Protein AF-A0A1L7UIW0-F1 (afdb_monomer_lite)

Foldseek 3Di:
DDDPPDCPPPLLLLCVLCLVLQADPNLQDQDLVVLLVSLVVQCDPPRSSVVSCVVPNSVVSSVSSNVCSVQSCSVDVVSVCVVCVVVVPPVPPPPPDDDDDDPDPDDDDDDDDDDDDDDDDDDDDDDDDDDDDDDDDDDDDPDPDPPPPDDPPVDPPDDPPVVVVVVVVVVQVVQLVVVVVCCVPPVVVVCVVVVVPGSHDDDDDD

Radius of gyration: 31.92 Å; chains: 1; bounding box: 90×74×75 Å

Secondary structure (DSSP, 8-state):
----------HHHHHHHHTTTS-TTGGG---HHHHHHHHHHT--TT-HHHHHHHHH-HHHHHHHHHHHHHTTTTT-HHHHHHH-GGGS---TTSSSSSSS-SS---------------------------------------------TT----S--PPPHHHHHHHHHHHHHHHHHHHHHHHHHH-HHHHHHTT---SPPPP---

Sequence (206 aa):
MGSVIGTQLDERLIYQATKHVFVGKYAKIRKRGVVETSINNNLLAGNPVQQIVTDHGYNAVAEIVLKLLSDKVYESAAIASQRFPDLSQPSFVQTAVNTHVEAEATRTEQVALEGDELSNSDNSRQTGHTEEDMKPLQDVSDGTACDIAGIPLSFPVYLPFPTEHLLMEKLQKVLEAACYEYGLRELSSIMQDRHWDCPKAVELSQ

pLDDT: mean 70.29, std 23.79, range [26.0, 97.31]

Organism: Fusarium mangiferae (NCBI:txid192010)

Structure (mmCIF, N/CA/C/O backbone):
data_AF-A0A1L7UIW0-F1
#
_entry.id   AF-A0A1L7UIW0-F1
#
loop_
_atom_site.group_PDB
_atom_site.id
_atom_site.type_symbol
_atom_site.label_atom_id
_atom_site.label_alt_id
_atom_site.label_comp_id
_atom_site.label_asym_id
_atom_site.label_entity_id
_atom_site.label_seq_id
_atom_site.pdbx_PDB_ins_code
_atom_site.Cartn_x
_atom_site.Cartn_y
_atom_site.Cartn_z
_atom_site.occupancy
_atom_site.B_iso_or_equiv
_atom_site.auth_seq_id
_atom_site.auth_comp_id
_atom_site.auth_asym_id
_atom_site.auth_atom_id
_atom_site.pdbx_PDB_model_num
ATOM 1 N N . MET A 1 1 ? 0.923 -27.443 38.266 1.00 38.75 1 MET A N 1
ATOM 2 C CA . MET A 1 1 ? -0.483 -27.667 37.856 1.00 38.75 1 MET A CA 1
ATOM 3 C C . MET A 1 1 ? -1.219 -26.354 38.095 1.00 38.75 1 MET A C 1
ATOM 5 O O . MET A 1 1 ? -1.104 -25.853 39.197 1.00 38.75 1 MET A O 1
ATOM 9 N N . GLY A 1 2 ? -1.887 -25.690 37.160 1.00 33.44 2 GLY A N 1
ATOM 10 C CA . GLY A 1 2 ? -2.158 -25.985 35.761 1.00 33.44 2 GLY A CA 1
ATOM 11 C C . GLY A 1 2 ? -2.073 -24.701 34.928 1.00 33.44 2 GLY A C 1
ATOM 12 O O . GLY A 1 2 ? -2.231 -23.595 35.438 1.00 33.44 2 GLY A O 1
ATOM 13 N N . SER A 1 3 ? -1.760 -24.887 33.651 1.00 37.38 3 SER A N 1
ATOM 14 C CA . SER A 1 3 ? -1.720 -23.842 32.636 1.00 37.38 3 SER A CA 1
ATOM 15 C C . SER A 1 3 ? -3.156 -23.408 32.328 1.00 37.38 3 SER A C 1
ATOM 17 O O . SER A 1 3 ? -3.943 -24.222 31.847 1.00 37.38 3 SER A O 1
ATOM 19 N N . VAL A 1 4 ? -3.520 -22.160 32.634 1.00 39.59 4 VAL A N 1
ATOM 20 C CA . VAL A 1 4 ? -4.807 -21.581 32.219 1.00 39.59 4 VAL A CA 1
ATOM 21 C C . VAL A 1 4 ? -4.624 -21.042 30.804 1.00 39.59 4 VAL A C 1
ATOM 23 O O . VAL A 1 4 ? -4.310 -19.877 30.586 1.00 39.59 4 VAL A O 1
ATOM 26 N N . ILE A 1 5 ? -4.771 -21.940 29.834 1.00 44.38 5 ILE A N 1
ATOM 27 C CA . ILE A 1 5 ? -4.977 -21.596 28.431 1.00 44.38 5 ILE A CA 1
ATOM 28 C C . ILE A 1 5 ? -6.456 -21.234 28.310 1.00 44.38 5 ILE A C 1
ATOM 30 O O . ILE A 1 5 ? -7.322 -22.103 28.359 1.00 44.38 5 ILE A O 1
ATOM 34 N N . GLY A 1 6 ? -6.743 -19.945 28.193 1.00 38.44 6 GLY A N 1
ATOM 35 C CA . GLY A 1 6 ? -8.077 -19.437 27.904 1.00 38.44 6 GLY A CA 1
ATOM 36 C C . GLY A 1 6 ? -7.940 -18.224 27.006 1.00 38.44 6 GLY A C 1
ATOM 37 O O . GLY A 1 6 ? -7.827 -17.120 27.516 1.00 38.44 6 GLY A O 1
ATOM 38 N N . THR A 1 7 ? -7.840 -18.466 25.694 1.00 47.75 7 THR A N 1
ATOM 39 C CA . THR A 1 7 ? -8.092 -17.513 24.596 1.00 47.75 7 THR A CA 1
ATOM 40 C C . THR A 1 7 ? -8.048 -16.037 25.011 1.00 47.75 7 THR A C 1
ATOM 42 O O . THR A 1 7 ? -9.094 -15.401 25.160 1.00 47.75 7 THR A O 1
ATOM 45 N N . GLN A 1 8 ? -6.853 -15.471 25.204 1.00 56.72 8 GLN A N 1
ATOM 46 C CA . GLN A 1 8 ? -6.716 -14.017 25.217 1.00 56.72 8 GLN A CA 1
ATOM 47 C C . GLN A 1 8 ? -6.940 -13.572 23.775 1.00 56.72 8 GLN A C 1
ATOM 49 O O . GLN A 1 8 ? -6.013 -13.515 22.974 1.00 56.72 8 GLN A O 1
ATOM 54 N N . LEU A 1 9 ? -8.210 -13.410 23.414 1.00 66.12 9 LEU A N 1
ATOM 55 C CA . LEU A 1 9 ? -8.602 -12.947 22.103 1.00 66.12 9 LEU A CA 1
ATOM 56 C C . LEU A 1 9 ? -7.959 -11.577 21.907 1.00 66.12 9 LEU A C 1
ATOM 58 O O . LEU A 1 9 ? -8.231 -10.653 22.677 1.00 66.12 9 LEU A O 1
ATOM 62 N N . ASP A 1 10 ? -7.036 -11.489 20.953 1.00 82.88 10 ASP A N 1
ATOM 63 C CA . ASP A 1 10 ? -6.173 -10.326 20.836 1.00 82.88 10 ASP A CA 1
ATOM 64 C C . ASP A 1 10 ? -6.988 -9.136 20.310 1.00 82.88 10 ASP A C 1
ATOM 66 O O . ASP A 1 10 ? -7.231 -8.988 19.107 1.00 82.88 10 ASP A O 1
ATOM 70 N N . GLU A 1 11 ? -7.449 -8.288 21.239 1.00 87.94 11 GLU A N 1
ATOM 71 C CA . GLU A 1 11 ? -8.197 -7.063 20.939 1.00 87.94 11 GLU A CA 1
ATOM 72 C C . GLU A 1 11 ? -7.439 -6.196 19.919 1.00 87.94 11 GLU A C 1
ATOM 74 O O . GLU A 1 11 ? -8.065 -5.533 19.088 1.00 87.94 11 GLU A O 1
ATOM 79 N N . ARG A 1 12 ? -6.098 -6.242 19.936 1.00 87.19 12 ARG A N 1
ATOM 80 C CA . ARG A 1 12 ? -5.230 -5.533 18.993 1.00 87.19 12 ARG A CA 1
ATOM 81 C C . ARG A 1 12 ? -5.372 -6.082 17.579 1.00 87.19 12 ARG A C 1
ATOM 83 O O . ARG A 1 12 ? -5.504 -5.297 16.639 1.00 87.19 12 ARG A O 1
ATOM 90 N N . LEU A 1 13 ? -5.337 -7.405 17.417 1.00 88.12 13 LEU A N 1
ATOM 91 C CA . LEU A 1 13 ? -5.473 -8.056 16.113 1.00 88.12 13 LEU A CA 1
ATOM 92 C C . LEU A 1 13 ? -6.838 -7.730 15.499 1.00 88.12 13 LEU A C 1
ATOM 94 O O . LEU A 1 13 ? -6.925 -7.341 14.334 1.00 88.12 13 LEU A O 1
ATOM 98 N N . ILE A 1 14 ? -7.890 -7.794 16.318 1.00 90.38 14 ILE A N 1
ATOM 99 C CA . ILE A 1 14 ? -9.254 -7.450 15.908 1.00 90.38 14 ILE A CA 1
ATOM 100 C C . ILE A 1 14 ? -9.348 -5.980 15.506 1.00 90.38 14 ILE A C 1
ATOM 102 O O . ILE A 1 14 ? -9.909 -5.674 14.452 1.00 90.38 14 ILE A O 1
ATOM 106 N N . TYR A 1 15 ? -8.781 -5.068 16.299 1.00 89.81 15 TYR A N 1
ATOM 107 C CA . TYR A 1 15 ? -8.740 -3.651 15.954 1.00 89.81 15 TYR A CA 1
ATOM 108 C C . TYR A 1 15 ? -8.018 -3.427 14.621 1.00 89.81 15 TYR A C 1
ATOM 110 O O . TYR A 1 15 ? -8.565 -2.788 13.729 1.00 89.81 15 TYR A O 1
ATOM 118 N N . GLN A 1 16 ? -6.826 -3.997 14.432 1.00 89.44 16 GLN A N 1
ATOM 119 C CA . GLN A 1 16 ? -6.048 -3.812 13.206 1.00 89.44 16 GLN A CA 1
ATOM 120 C C . GLN A 1 16 ? -6.781 -4.354 11.970 1.00 89.44 16 GLN A C 1
ATOM 122 O O . GLN A 1 16 ? -6.760 -3.712 10.918 1.00 89.44 16 GLN A O 1
ATOM 127 N N . ALA A 1 17 ? -7.455 -5.497 12.103 1.00 88.69 17 ALA A N 1
ATOM 128 C CA . ALA A 1 17 ? -8.244 -6.101 11.039 1.00 88.69 17 ALA A CA 1
ATOM 129 C C . ALA A 1 17 ? -9.525 -5.314 10.731 1.00 88.69 17 ALA A C 1
ATOM 131 O O . ALA A 1 17 ? -9.904 -5.222 9.573 1.00 88.69 17 ALA A O 1
ATOM 132 N N . THR A 1 18 ? -10.185 -4.712 11.723 1.00 90.25 18 THR A N 1
ATOM 133 C CA . THR A 1 18 ? -11.499 -4.063 11.541 1.00 90.25 18 THR A CA 1
ATOM 134 C C . THR A 1 18 ? -11.443 -2.532 11.485 1.00 90.25 18 THR A C 1
ATOM 136 O O . THR A 1 18 ? -12.442 -1.905 11.135 1.00 90.25 18 THR A O 1
ATOM 139 N N . LYS A 1 19 ? -10.293 -1.890 11.753 1.00 89.19 19 LYS A N 1
ATOM 140 C CA . LYS A 1 19 ? -10.172 -0.416 11.799 1.00 89.19 19 LYS A CA 1
ATOM 141 C C . LYS A 1 19 ? -10.605 0.282 10.513 1.00 89.19 19 LYS A C 1
ATOM 143 O O . LYS A 1 19 ? -11.121 1.389 10.573 1.00 89.19 19 LYS A O 1
ATOM 148 N N . HIS A 1 20 ? -10.420 -0.366 9.364 1.00 87.94 20 HIS A N 1
ATOM 149 C CA . HIS A 1 20 ? -10.818 0.171 8.064 1.00 87.94 20 HIS A CA 1
ATOM 150 C C . HIS A 1 20 ? -12.337 0.084 7.825 1.00 87.94 20 HIS A C 1
ATOM 152 O O . HIS A 1 20 ? -12.881 0.859 7.046 1.00 87.94 20 HIS A O 1
ATOM 158 N N . VAL A 1 21 ? -13.030 -0.822 8.524 1.00 89.00 21 VAL A N 1
ATOM 159 C CA . VAL A 1 21 ? -14.490 -0.990 8.460 1.00 89.00 21 VAL A CA 1
ATOM 160 C C . VAL A 1 21 ? -15.201 0.088 9.281 1.00 89.00 21 VAL A C 1
ATOM 162 O O . VAL A 1 21 ? -16.226 0.630 8.867 1.00 89.00 21 VAL A O 1
ATOM 165 N N . PHE A 1 22 ? -14.651 0.431 10.446 1.00 90.38 22 PHE A N 1
ATOM 166 C CA . PHE A 1 22 ? -15.264 1.364 11.392 1.00 90.38 22 PHE A CA 1
ATOM 167 C C . PHE A 1 22 ? -14.617 2.751 11.329 1.00 90.38 22 PHE A C 1
ATOM 169 O O . PHE A 1 22 ? -14.005 3.203 12.290 1.00 90.38 22 PHE A O 1
ATOM 176 N N . VAL A 1 23 ? -14.792 3.454 10.204 1.00 87.44 23 VAL A N 1
ATOM 177 C CA . VAL A 1 23 ? -14.258 4.814 9.989 1.00 87.44 23 VAL A CA 1
ATOM 178 C C . VAL A 1 23 ? -15.379 5.860 9.949 1.00 87.44 23 VAL A C 1
ATOM 180 O O . VAL A 1 23 ? -16.496 5.609 9.482 1.00 87.44 23 VAL A O 1
ATOM 183 N N . GLY A 1 24 ? -15.099 7.064 10.455 1.00 88.38 24 GLY A N 1
ATOM 184 C CA . GLY A 1 24 ? -16.005 8.212 10.382 1.00 88.38 24 GLY A CA 1
ATOM 185 C C . GLY A 1 24 ? -17.326 7.965 11.114 1.00 88.38 24 GLY A C 1
ATOM 186 O O . GLY A 1 24 ? -17.356 7.785 12.329 1.00 88.38 24 GLY A O 1
ATOM 187 N N . LYS A 1 25 ? -18.447 7.946 10.380 1.00 89.06 25 LYS A N 1
ATOM 188 C CA . LYS A 1 25 ? -19.775 7.681 10.965 1.00 89.06 25 LYS A CA 1
ATOM 189 C C . LYS A 1 25 ? -19.910 6.264 11.534 1.00 89.06 25 LYS A C 1
ATOM 191 O O . LYS A 1 25 ? -20.650 6.074 12.496 1.00 89.06 25 LYS A O 1
ATOM 196 N N . TYR A 1 26 ? -19.181 5.290 10.983 1.00 85.56 26 TYR A N 1
ATOM 197 C CA . TYR A 1 26 ? -19.242 3.900 11.436 1.00 85.56 26 TYR A CA 1
ATOM 198 C C . TYR A 1 26 ? -18.518 3.691 12.774 1.00 85.56 26 TYR A C 1
ATOM 200 O O . TYR A 1 26 ? -18.949 2.866 13.575 1.00 85.56 26 TYR A O 1
ATOM 208 N N . ALA A 1 27 ? -17.510 4.513 13.085 1.00 90.12 27 ALA A N 1
ATOM 209 C CA . ALA A 1 27 ? -16.815 4.499 14.376 1.00 90.12 27 ALA A CA 1
ATOM 210 C C . ALA A 1 27 ? -17.728 4.854 15.567 1.00 90.12 27 ALA A C 1
ATOM 212 O O . ALA A 1 27 ? -17.441 4.494 16.706 1.00 90.12 27 ALA A O 1
ATOM 213 N N . LYS A 1 28 ? -18.853 5.538 15.312 1.00 89.81 28 LYS A N 1
ATOM 214 C CA . LYS A 1 28 ? -19.826 5.977 16.329 1.00 89.81 28 LYS A CA 1
ATOM 215 C C . LYS A 1 28 ? -20.952 4.966 16.576 1.00 89.81 28 LYS A C 1
ATOM 217 O O . LYS A 1 28 ? -21.850 5.212 17.379 1.00 89.81 28 LYS A O 1
ATOM 222 N N . ILE A 1 29 ? -20.937 3.824 15.888 1.00 90.69 29 ILE A N 1
ATOM 223 C CA . ILE A 1 29 ? -21.961 2.786 16.040 1.00 90.69 29 ILE A CA 1
ATOM 224 C C . ILE A 1 29 ? -21.786 2.079 17.386 1.00 90.69 29 ILE A C 1
ATOM 226 O O . ILE A 1 29 ? -20.675 1.736 17.778 1.00 90.69 29 ILE A O 1
ATOM 230 N N . ARG A 1 30 ? -22.895 1.858 18.101 1.00 89.94 30 ARG A N 1
ATOM 231 C CA . ARG A 1 30 ? -22.938 1.141 19.395 1.00 89.94 30 ARG A CA 1
ATOM 232 C C . ARG A 1 30 ? -24.012 0.056 19.460 1.00 89.94 30 ARG A C 1
ATOM 234 O O . ARG A 1 30 ? -24.275 -0.507 20.515 1.00 89.94 30 ARG A O 1
ATOM 241 N N . LYS A 1 31 ? -24.682 -0.221 18.340 1.00 90.12 31 LYS A N 1
ATOM 242 C CA . LYS A 1 31 ? -25.762 -1.210 18.265 1.00 90.12 31 LYS A CA 1
ATOM 243 C C . LYS A 1 31 ? -25.200 -2.536 17.765 1.00 90.12 31 LYS A C 1
ATOM 245 O O . LYS A 1 31 ? -24.708 -2.580 16.641 1.00 90.12 31 LYS A O 1
ATOM 250 N N . ARG A 1 32 ? -25.348 -3.604 18.557 1.00 88.44 32 ARG A N 1
ATOM 251 C CA . ARG A 1 32 ? -24.857 -4.956 18.233 1.00 88.44 32 ARG A CA 1
ATOM 252 C C . ARG A 1 32 ? -25.255 -5.416 16.826 1.00 88.44 32 ARG A C 1
ATOM 254 O O . ARG A 1 32 ? -24.376 -5.714 16.032 1.00 88.44 32 ARG A O 1
ATOM 261 N N . GLY A 1 33 ? -26.542 -5.355 16.475 1.00 86.50 33 GLY A N 1
ATOM 262 C CA . GLY A 1 33 ? -27.002 -5.812 15.154 1.00 86.50 33 GLY A CA 1
ATOM 263 C C . GLY A 1 33 ? -26.403 -5.034 13.972 1.00 86.50 33 GLY A C 1
ATOM 264 O 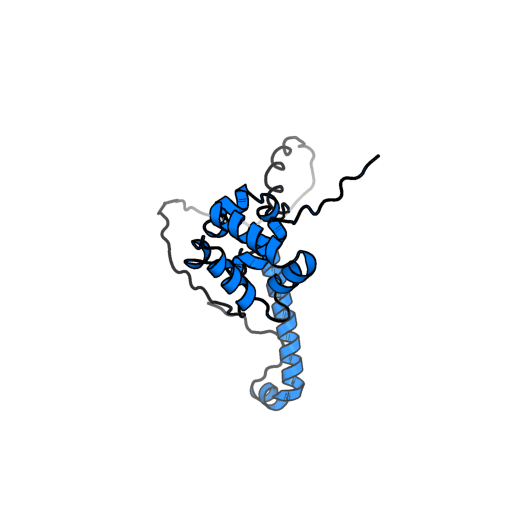O . GLY A 1 33 ? -26.198 -5.588 12.895 1.00 86.50 33 GLY A O 1
ATOM 265 N N . VAL A 1 34 ? -26.060 -3.755 14.169 1.00 88.56 34 VAL A N 1
ATOM 266 C CA . VAL A 1 34 ? -25.399 -2.957 13.124 1.00 88.56 34 VAL A CA 1
ATOM 267 C C . VAL A 1 34 ? -23.925 -3.348 13.003 1.00 88.56 34 VAL A C 1
ATOM 269 O O . VAL A 1 34 ? -23.432 -3.483 11.891 1.00 88.56 34 VAL A O 1
ATOM 272 N N . VAL A 1 35 ? -23.240 -3.582 14.128 1.00 89.00 35 VAL A N 1
ATOM 273 C CA . VAL A 1 35 ? -21.851 -4.077 14.150 1.00 89.00 35 VAL A CA 1
ATOM 274 C C . VAL A 1 35 ? -21.749 -5.433 13.458 1.00 89.00 35 VAL A C 1
ATOM 276 O O . VAL A 1 35 ? -20.896 -5.613 12.597 1.00 89.00 35 VAL A O 1
ATOM 279 N N . GLU A 1 36 ? -22.659 -6.349 13.778 1.00 89.06 36 GLU A N 1
ATOM 280 C CA . GLU A 1 36 ? -22.770 -7.659 13.136 1.00 89.06 36 GLU A CA 1
ATOM 281 C C . GLU A 1 36 ? -22.949 -7.525 11.619 1.00 89.06 36 GLU A C 1
ATOM 283 O O . GLU A 1 36 ? -22.194 -8.106 10.844 1.00 89.06 36 GLU A O 1
ATOM 288 N N . THR A 1 37 ? -23.869 -6.665 11.177 1.00 89.19 37 THR A N 1
ATOM 289 C CA . THR A 1 37 ? -24.071 -6.402 9.743 1.00 89.19 37 THR A CA 1
ATOM 290 C C . THR A 1 37 ? -22.803 -5.845 9.081 1.00 89.19 37 THR A C 1
ATOM 292 O O . THR A 1 37 ? -22.435 -6.275 7.989 1.00 89.19 37 THR A O 1
ATOM 295 N N . SER A 1 38 ? -22.099 -4.917 9.738 1.00 86.44 38 SER A N 1
ATOM 296 C CA . SER A 1 38 ? -20.836 -4.361 9.239 1.00 86.44 38 SER A CA 1
ATOM 297 C C . SER A 1 38 ? -19.734 -5.414 9.131 1.00 86.44 38 SER A C 1
ATOM 299 O O . SER A 1 38 ? -19.009 -5.411 8.141 1.00 86.44 38 SER A O 1
ATOM 301 N N . ILE A 1 39 ? -19.617 -6.324 10.099 1.00 88.69 39 ILE A N 1
ATOM 302 C CA . ILE A 1 39 ? -18.650 -7.426 10.043 1.00 88.69 39 ILE A CA 1
ATOM 303 C C . ILE A 1 39 ? -19.017 -8.372 8.898 1.00 88.69 39 ILE A C 1
ATOM 305 O O . ILE A 1 39 ? -18.166 -8.654 8.061 1.00 88.69 39 ILE A O 1
ATOM 309 N N . ASN A 1 40 ? -20.285 -8.786 8.804 1.00 87.62 40 ASN A N 1
ATOM 310 C CA . ASN A 1 40 ? -20.763 -9.720 7.784 1.00 87.62 40 ASN A CA 1
ATOM 311 C C . ASN A 1 40 ? -20.540 -9.203 6.353 1.00 87.62 40 ASN A C 1
ATOM 313 O O . ASN A 1 40 ? -20.071 -9.939 5.490 1.00 87.62 40 ASN A O 1
ATOM 317 N N . ASN A 1 41 ? -20.787 -7.913 6.113 1.00 85.25 41 ASN A N 1
ATOM 318 C CA . ASN A 1 41 ? -20.543 -7.286 4.810 1.00 85.25 41 ASN A CA 1
ATOM 319 C C . ASN A 1 41 ? -19.055 -7.252 4.416 1.00 85.25 41 ASN A C 1
ATOM 321 O O . ASN A 1 41 ? -18.745 -7.088 3.239 1.00 85.25 41 ASN A O 1
ATOM 325 N N . ASN A 1 42 ? -18.140 -7.394 5.380 1.00 82.06 42 ASN A N 1
ATOM 326 C CA . ASN A 1 42 ? -16.693 -7.384 5.161 1.00 82.06 42 ASN A CA 1
ATOM 327 C C . ASN A 1 42 ? -16.063 -8.790 5.225 1.00 82.06 42 ASN A C 1
ATOM 329 O O . ASN A 1 42 ? -14.839 -8.911 5.189 1.00 82.06 42 ASN A O 1
ATOM 333 N N . LEU A 1 43 ? -16.871 -9.861 5.246 1.00 81.50 43 LEU A N 1
ATOM 334 C CA . LEU A 1 43 ? -16.419 -11.261 5.153 1.00 81.50 43 LEU A CA 1
ATOM 335 C C . LEU A 1 43 ? -16.080 -11.683 3.710 1.00 81.50 43 LEU A C 1
ATOM 337 O O . LEU A 1 43 ? -16.451 -12.765 3.257 1.00 81.50 43 LEU A O 1
ATOM 341 N N . LEU A 1 44 ? -15.392 -10.823 2.962 1.00 76.56 44 LEU A N 1
ATOM 342 C CA . LEU A 1 44 ? -14.940 -11.144 1.610 1.00 76.56 44 LEU A CA 1
ATOM 343 C C . LEU A 1 44 ? -13.663 -11.992 1.651 1.00 76.56 44 LEU A C 1
ATOM 345 O O . LEU A 1 44 ? -12.801 -11.779 2.506 1.00 76.56 44 LEU A O 1
ATOM 349 N N . ALA A 1 45 ? -13.539 -12.917 0.691 1.00 63.97 45 ALA A N 1
ATOM 350 C CA . ALA A 1 45 ? -12.378 -13.790 0.531 1.00 63.97 45 ALA A CA 1
ATOM 351 C C . ALA A 1 45 ? -11.073 -12.975 0.475 1.00 63.97 45 ALA A C 1
ATOM 353 O O . ALA A 1 45 ? -10.872 -12.188 -0.449 1.00 63.97 45 ALA A O 1
ATOM 354 N N . GLY A 1 46 ? -10.200 -13.165 1.469 1.00 70.06 46 GLY A N 1
ATOM 355 C CA . GLY A 1 46 ? -8.909 -12.470 1.574 1.00 70.06 46 GLY A CA 1
ATOM 356 C C . GLY A 1 46 ? -8.912 -11.209 2.446 1.00 70.06 46 GLY A C 1
ATOM 357 O O . GLY A 1 46 ? -7.867 -10.578 2.591 1.00 70.06 46 GLY A O 1
ATOM 358 N N . ASN A 1 47 ? -10.043 -10.841 3.059 1.00 82.12 47 ASN A N 1
ATOM 359 C CA . ASN A 1 47 ? -10.082 -9.754 4.036 1.00 82.12 47 ASN A CA 1
ATOM 360 C C . ASN A 1 47 ? -9.570 -10.246 5.411 1.00 82.12 47 ASN A C 1
ATOM 362 O O . ASN A 1 47 ? -9.998 -11.313 5.866 1.00 82.12 47 ASN A O 1
ATOM 366 N N . PRO A 1 48 ? -8.721 -9.479 6.125 1.00 83.56 48 PRO A N 1
ATOM 367 C CA . PRO A 1 48 ? -8.284 -9.834 7.480 1.00 83.56 48 PRO A CA 1
ATOM 368 C C . PRO A 1 48 ? -9.451 -10.056 8.460 1.00 83.56 48 PRO A C 1
ATOM 370 O O . PRO A 1 48 ? -9.326 -10.858 9.381 1.00 83.56 48 PRO A O 1
ATOM 373 N N . VAL A 1 49 ? -10.607 -9.412 8.245 1.00 85.81 49 VAL A N 1
ATOM 374 C CA . VAL A 1 49 ? -11.837 -9.619 9.031 1.00 85.81 49 VAL A CA 1
ATOM 375 C C . VAL A 1 49 ? -12.343 -11.062 8.925 1.00 85.81 49 VAL A C 1
ATOM 377 O O . VAL A 1 49 ? -12.800 -11.628 9.915 1.00 85.81 49 VAL A O 1
ATOM 380 N N . GLN A 1 50 ? -12.231 -11.692 7.755 1.00 88.19 50 GLN A N 1
ATOM 381 C CA . GLN A 1 50 ? -12.638 -13.085 7.577 1.00 88.19 50 GLN A CA 1
ATOM 382 C C . GLN A 1 50 ? -11.723 -14.039 8.354 1.00 88.19 50 GLN A C 1
ATOM 384 O O . GLN A 1 50 ? -12.209 -14.990 8.969 1.00 88.19 50 GLN A O 1
ATOM 389 N N . GLN A 1 51 ? -10.413 -13.778 8.348 1.00 85.75 51 GLN A N 1
ATOM 390 C CA . GLN A 1 51 ? -9.429 -14.603 9.053 1.00 85.75 51 GLN A CA 1
ATOM 391 C C . GLN A 1 51 ? -9.699 -14.590 10.559 1.00 85.75 51 GLN A C 1
ATOM 393 O O . GLN A 1 51 ? -9.945 -15.642 11.138 1.00 85.75 51 GLN A O 1
ATOM 398 N N . ILE A 1 52 ? -9.826 -13.404 11.166 1.00 87.81 52 ILE A N 1
ATOM 399 C CA . ILE A 1 52 ? -10.100 -13.299 12.609 1.00 87.81 52 ILE A CA 1
ATOM 400 C C . ILE A 1 52 ? -11.438 -13.939 13.009 1.00 87.81 52 ILE A C 1
ATOM 402 O O . ILE A 1 52 ? -11.557 -14.497 14.096 1.00 87.81 52 ILE A O 1
ATOM 406 N N . VAL A 1 53 ? -12.455 -13.877 12.143 1.00 88.25 53 VAL A N 1
ATOM 407 C CA . VAL A 1 53 ? -13.767 -14.487 12.400 1.00 88.25 53 VAL A CA 1
ATOM 408 C C . VAL A 1 53 ? -13.690 -16.009 12.307 1.00 88.25 53 VAL A C 1
ATOM 410 O O . VAL A 1 53 ? -14.372 -16.693 13.069 1.00 88.25 53 VAL A O 1
ATOM 413 N N . THR A 1 54 ? -12.845 -16.533 11.419 1.00 87.31 54 THR A N 1
ATOM 414 C CA . THR A 1 54 ? -12.577 -17.971 11.296 1.00 87.31 54 THR A CA 1
ATOM 415 C C . THR A 1 54 ? -11.793 -18.485 12.504 1.00 87.31 54 THR A C 1
ATOM 417 O O . THR A 1 54 ? -12.150 -19.518 13.064 1.00 87.31 54 THR A O 1
ATOM 420 N N . ASP A 1 55 ? -10.785 -17.734 12.948 1.00 85.56 55 ASP A N 1
ATOM 421 C CA . ASP A 1 55 ? -9.869 -18.148 14.015 1.00 85.56 55 ASP A CA 1
ATOM 422 C C . ASP A 1 55 ? -10.499 -18.066 15.412 1.00 85.56 55 ASP A C 1
ATOM 424 O O . ASP A 1 55 ? -10.218 -18.887 16.286 1.00 85.56 55 ASP A O 1
ATOM 428 N N . HIS A 1 56 ? -11.358 -17.070 15.640 1.00 83.94 56 HIS A N 1
ATOM 429 C CA . HIS A 1 56 ? -11.860 -16.744 16.978 1.00 83.94 56 HIS A CA 1
ATOM 430 C C . HIS A 1 56 ? -13.374 -16.863 17.134 1.00 83.94 56 HIS A C 1
ATOM 432 O O . HIS A 1 56 ? -13.899 -16.770 18.245 1.00 83.94 56 HIS A O 1
ATOM 438 N N . GLY A 1 57 ? -14.082 -17.095 16.032 1.00 86.50 57 GLY A N 1
ATOM 439 C CA . GLY A 1 57 ? -15.529 -17.172 16.009 1.00 86.50 57 GLY A CA 1
ATOM 440 C C . GLY A 1 57 ? -16.189 -15.798 15.925 1.00 86.50 57 GLY A C 1
ATOM 441 O O . GLY A 1 57 ? -15.827 -14.828 16.592 1.00 86.50 57 GLY A O 1
ATOM 442 N N . TYR A 1 58 ? -17.238 -15.744 15.113 1.00 87.62 58 TYR A N 1
ATOM 443 C CA . TYR A 1 58 ? -17.970 -14.522 14.798 1.00 87.62 58 TYR A CA 1
ATOM 444 C C . TYR A 1 58 ? -18.486 -13.765 16.031 1.00 87.62 58 TYR A C 1
ATOM 446 O O . TYR A 1 58 ? -18.283 -12.558 16.151 1.00 87.62 58 TYR A O 1
ATOM 454 N N . ASN A 1 59 ? -19.121 -14.473 16.972 1.00 87.44 59 ASN A N 1
ATOM 455 C CA . ASN A 1 59 ? -19.735 -13.846 18.145 1.00 87.44 59 ASN A CA 1
ATOM 456 C C . ASN A 1 59 ? -18.694 -13.173 19.048 1.00 87.44 59 ASN A C 1
ATOM 458 O O . ASN A 1 59 ? -18.907 -12.048 19.489 1.00 87.44 59 ASN A O 1
ATOM 462 N N . ALA A 1 60 ? -17.553 -13.827 19.278 1.00 89.12 60 ALA A N 1
ATOM 463 C CA . ALA A 1 60 ? -16.492 -13.285 20.120 1.00 89.12 60 ALA A CA 1
ATOM 464 C C . ALA A 1 60 ? -15.857 -12.033 19.490 1.00 89.12 60 ALA A C 1
ATOM 466 O O . ALA A 1 60 ? -15.649 -11.027 20.171 1.00 89.12 60 ALA A O 1
ATOM 467 N N . VAL A 1 61 ? -15.630 -12.055 18.170 1.00 89.62 61 VAL A N 1
ATOM 468 C CA . VAL A 1 61 ? -15.146 -10.884 17.422 1.00 89.62 61 VAL A CA 1
ATOM 469 C C . VAL A 1 61 ? -16.150 -9.733 17.499 1.00 89.62 61 VAL A C 1
ATOM 471 O O . VAL A 1 61 ? -15.760 -8.607 17.805 1.00 89.62 61 VAL A O 1
ATOM 474 N N . ALA A 1 62 ? -17.442 -9.995 17.284 1.00 90.19 62 ALA A N 1
ATOM 475 C CA . ALA A 1 62 ? -18.481 -8.969 17.353 1.00 90.19 62 ALA A CA 1
ATOM 476 C C . ALA A 1 62 ? -18.576 -8.320 18.746 1.00 90.19 62 ALA A C 1
ATOM 478 O O . ALA A 1 62 ? -18.741 -7.103 18.848 1.00 90.19 62 ALA A O 1
ATOM 479 N N . GLU A 1 63 ? -18.421 -9.101 19.818 1.00 91.19 63 GLU A N 1
ATOM 480 C CA . GLU A 1 63 ? -18.410 -8.578 21.188 1.00 91.19 63 GLU A CA 1
ATOM 481 C C . GLU A 1 63 ? -17.210 -7.682 21.475 1.00 91.19 63 GLU A C 1
ATOM 483 O O . GLU A 1 63 ? -17.371 -6.608 22.060 1.00 91.19 63 GLU A O 1
ATOM 488 N N . ILE A 1 64 ? -16.021 -8.065 21.015 1.00 90.50 64 ILE A N 1
ATOM 489 C CA . ILE A 1 64 ? -14.829 -7.235 21.190 1.00 90.50 64 ILE A CA 1
ATOM 490 C C . ILE A 1 64 ? -14.906 -5.971 20.350 1.00 90.50 64 ILE A C 1
ATOM 492 O O . ILE A 1 64 ? -14.607 -4.892 20.856 1.00 90.50 64 ILE A O 1
ATOM 496 N N . VAL A 1 65 ? -15.357 -6.057 19.100 1.00 92.00 65 VAL A N 1
ATOM 497 C CA . VAL A 1 65 ? -15.573 -4.866 18.271 1.00 92.00 65 VAL A CA 1
ATOM 498 C C . VAL A 1 65 ? -16.566 -3.922 18.951 1.00 92.00 65 VAL A C 1
ATOM 500 O O . VAL A 1 65 ? -16.319 -2.719 19.007 1.00 92.00 65 VAL A O 1
ATOM 503 N N . LEU A 1 66 ? -17.645 -4.447 19.540 1.00 92.62 66 LEU A N 1
ATOM 504 C CA . LEU A 1 66 ? -18.616 -3.645 20.284 1.00 92.62 66 LEU A CA 1
ATOM 505 C C . LEU A 1 66 ? -18.002 -2.985 21.530 1.00 92.62 66 LEU A C 1
ATOM 507 O O . LEU A 1 66 ? -18.281 -1.812 21.798 1.00 92.62 66 LEU A O 1
ATOM 511 N N . LYS A 1 67 ? -17.146 -3.701 22.268 1.00 92.12 67 LYS A N 1
ATOM 512 C CA . LYS A 1 67 ? -16.384 -3.158 23.403 1.00 92.12 67 LYS A CA 1
ATOM 513 C C . LYS A 1 67 ? -15.446 -2.034 22.948 1.00 92.12 67 LYS A C 1
ATOM 515 O O . LYS A 1 67 ? -15.509 -0.929 23.473 1.00 92.12 67 LYS A O 1
ATOM 520 N N . LEU A 1 68 ? -14.652 -2.271 21.905 1.00 92.19 68 LEU A N 1
ATOM 521 C CA . LEU A 1 68 ? -13.719 -1.293 21.332 1.00 92.19 68 LEU A CA 1
ATOM 522 C C . LEU A 1 68 ? -14.433 -0.048 20.783 1.00 92.19 68 LEU A C 1
ATOM 524 O O . LEU A 1 68 ? -13.946 1.072 20.948 1.00 92.19 68 LEU A O 1
ATOM 528 N N . LEU A 1 69 ? -15.606 -0.223 20.170 1.00 92.88 69 LEU A N 1
ATOM 529 C CA . LEU A 1 69 ? -16.478 0.882 19.782 1.00 92.88 69 LEU A CA 1
ATOM 530 C C . LEU A 1 69 ? -16.947 1.647 21.019 1.00 92.88 69 LEU A C 1
ATOM 532 O O . LEU A 1 69 ? -16.787 2.861 21.060 1.00 92.88 69 LEU A O 1
ATOM 536 N N . SER A 1 70 ? -17.460 0.970 22.048 1.00 91.12 70 SER A N 1
ATOM 537 C CA . SER A 1 70 ? -17.909 1.607 23.301 1.00 91.12 70 SER A CA 1
ATOM 538 C C . SER A 1 70 ? -16.823 2.478 23.932 1.00 91.12 70 SER A C 1
ATOM 540 O O . SER A 1 70 ? -17.096 3.615 24.317 1.00 91.12 70 SER A O 1
ATOM 542 N N . ASP A 1 71 ? -15.585 2.000 23.885 1.00 89.69 71 ASP A N 1
ATOM 543 C CA . ASP A 1 71 ? -14.404 2.676 24.414 1.00 89.69 71 ASP A CA 1
ATOM 544 C C . ASP A 1 71 ? -13.813 3.737 23.457 1.00 89.69 71 ASP A C 1
ATOM 546 O O . ASP A 1 71 ? -12.747 4.287 23.717 1.00 89.69 71 ASP A O 1
ATOM 550 N N . LYS A 1 72 ? -14.503 4.051 22.348 1.00 90.12 72 LYS A N 1
ATOM 551 C CA . LYS A 1 72 ? -14.152 5.089 21.352 1.00 90.12 72 LYS A CA 1
ATOM 552 C C . LYS A 1 72 ? -12.794 4.892 20.666 1.00 90.12 72 LYS A C 1
ATOM 554 O O . LYS A 1 72 ? -12.252 5.828 20.081 1.00 90.12 72 LYS A O 1
ATOM 559 N N . VAL A 1 73 ? -12.279 3.665 20.656 1.00 90.94 73 VAL A N 1
ATOM 560 C CA . VAL A 1 73 ? -10.976 3.314 20.064 1.00 90.94 73 VAL A CA 1
ATOM 561 C C . VAL A 1 73 ? -10.949 3.587 18.553 1.00 90.94 73 VAL A C 1
ATOM 563 O O . VAL A 1 73 ? -9.936 4.017 18.013 1.00 90.94 73 VAL A O 1
ATOM 566 N N . TYR A 1 74 ? -12.076 3.401 17.862 1.00 90.81 74 TYR A N 1
ATOM 567 C CA . TYR A 1 74 ? -12.195 3.680 16.423 1.00 90.81 74 TYR A CA 1
ATOM 568 C C . TYR A 1 74 ? -12.427 5.162 16.090 1.00 90.81 74 TYR A C 1
ATOM 570 O O . TYR A 1 74 ? -12.320 5.551 14.932 1.00 90.81 74 TYR A O 1
ATOM 578 N N . GLU A 1 75 ? -12.768 5.998 17.075 1.00 90.31 75 GLU A N 1
ATOM 579 C CA . GLU A 1 75 ? -13.041 7.424 16.841 1.00 90.31 75 GLU A CA 1
ATOM 580 C C . GLU A 1 75 ? -11.779 8.286 16.883 1.00 90.31 75 GLU A C 1
ATOM 582 O O . GLU A 1 75 ? -11.761 9.366 16.298 1.00 90.31 75 GLU A O 1
ATOM 587 N N . SER A 1 76 ? -10.735 7.834 17.580 1.00 88.12 76 SER A N 1
ATOM 588 C CA . SER A 1 76 ? -9.503 8.596 17.755 1.00 88.12 76 SER A CA 1
ATOM 589 C C . SER A 1 76 ? -8.287 7.685 17.758 1.00 88.12 76 SER A C 1
ATOM 591 O O . SER A 1 76 ? -8.175 6.781 18.589 1.00 88.12 76 SER A O 1
ATOM 593 N N . ALA A 1 77 ? -7.332 7.999 16.880 1.00 83.25 77 ALA A N 1
ATOM 594 C CA . ALA A 1 77 ? -6.033 7.343 16.862 1.00 83.25 77 ALA A CA 1
ATOM 595 C C . ALA A 1 77 ? -5.320 7.474 18.216 1.00 83.25 77 ALA A C 1
ATOM 597 O O . ALA A 1 77 ? -4.742 6.502 18.670 1.00 83.25 77 ALA A O 1
ATOM 598 N N . ALA A 1 78 ? -5.449 8.606 18.920 1.00 82.94 78 ALA A N 1
ATOM 599 C CA . ALA A 1 78 ? -4.831 8.789 20.235 1.00 82.94 78 ALA A CA 1
ATOM 600 C C . ALA A 1 78 ? -5.391 7.826 21.301 1.00 82.94 78 ALA A C 1
ATOM 602 O O . ALA A 1 78 ? -4.642 7.325 22.136 1.00 82.94 78 ALA A O 1
ATOM 603 N N . ILE A 1 79 ? -6.695 7.521 21.254 1.00 85.62 79 ILE A N 1
ATOM 604 C CA . ILE A 1 79 ? -7.322 6.548 22.166 1.00 85.62 79 ILE A CA 1
ATOM 605 C C . ILE A 1 79 ? -6.864 5.128 21.812 1.00 85.62 79 ILE A C 1
ATOM 607 O O . ILE A 1 79 ? -6.552 4.335 22.701 1.00 85.62 79 ILE A O 1
ATOM 611 N N . ALA A 1 80 ? -6.769 4.810 20.517 1.00 86.94 80 ALA A N 1
ATOM 612 C CA . ALA A 1 80 ? -6.199 3.544 20.067 1.00 86.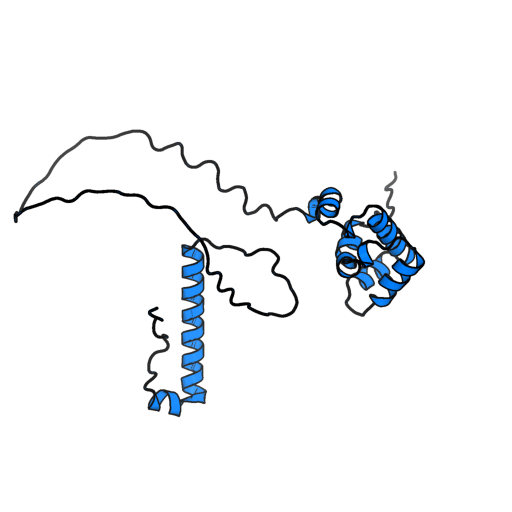94 80 ALA A CA 1
ATOM 613 C C . ALA A 1 80 ? -4.731 3.389 20.481 1.00 86.94 80 ALA A C 1
ATOM 615 O O . ALA A 1 80 ? -4.356 2.330 20.977 1.00 86.94 80 ALA A O 1
ATOM 616 N N . SER A 1 81 ? -3.935 4.451 20.362 1.00 83.06 81 SER A N 1
ATOM 617 C CA . SER A 1 81 ? -2.542 4.506 20.797 1.00 83.06 81 SER A CA 1
ATOM 618 C C . SER A 1 81 ? -2.382 4.306 22.296 1.00 83.06 81 SER A C 1
ATOM 620 O O . SER A 1 81 ? -1.480 3.599 22.728 1.00 83.06 81 SER A O 1
ATOM 622 N N . GLN A 1 82 ? -3.272 4.888 23.100 1.00 85.12 82 GLN A N 1
ATOM 623 C CA . GLN A 1 82 ? -3.255 4.708 24.548 1.00 85.12 82 GLN A CA 1
ATOM 624 C C . GLN A 1 82 ? -3.602 3.269 24.953 1.00 85.12 82 GLN A C 1
ATOM 626 O O . GLN A 1 82 ? -3.011 2.730 25.886 1.00 85.12 82 GLN A O 1
ATOM 631 N N . ARG A 1 83 ? -4.568 2.647 24.268 1.00 85.06 83 ARG A N 1
ATOM 632 C CA . ARG A 1 83 ? -5.008 1.277 24.568 1.00 85.06 83 ARG A CA 1
ATOM 633 C C . ARG A 1 83 ? -4.040 0.219 24.049 1.00 85.06 83 ARG A C 1
ATOM 635 O O . ARG A 1 83 ? -3.879 -0.826 24.671 1.00 85.06 83 ARG A O 1
ATOM 642 N N . PHE A 1 84 ? -3.414 0.499 22.915 1.00 86.62 84 PHE A N 1
ATOM 643 C CA . PHE A 1 84 ? -2.474 -0.378 22.237 1.00 86.62 84 PHE A CA 1
ATOM 644 C C . PHE A 1 84 ? -1.162 0.381 21.989 1.00 86.62 84 PHE A C 1
ATOM 646 O O . PHE A 1 84 ? -0.881 0.770 20.849 1.00 86.62 84 PHE A O 1
ATOM 653 N N . PRO A 1 85 ? -0.345 0.598 23.036 1.00 77.12 85 PRO A N 1
ATOM 654 C CA . PRO A 1 85 ? 0.914 1.335 22.913 1.00 77.12 85 PRO A CA 1
ATOM 655 C C . PRO A 1 85 ? 1.861 0.704 21.881 1.00 77.12 85 PRO A C 1
ATOM 657 O O . PRO A 1 85 ? 2.543 1.42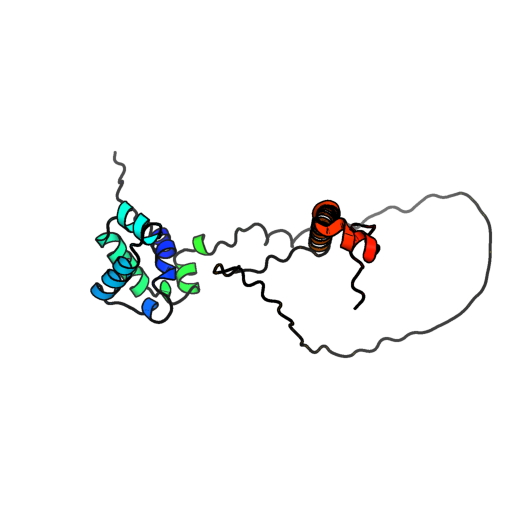3 21.157 1.00 77.12 85 PRO A O 1
ATOM 660 N N . ASP A 1 86 ? 1.799 -0.617 21.697 1.00 69.12 86 ASP A N 1
ATOM 661 C CA . ASP A 1 86 ? 2.583 -1.348 20.692 1.00 69.12 86 ASP A CA 1
ATOM 662 C C . ASP A 1 86 ? 2.156 -1.079 19.238 1.00 69.12 86 ASP A C 1
ATOM 664 O O . ASP A 1 86 ? 2.923 -1.334 18.313 1.00 69.12 86 ASP A O 1
ATOM 668 N N . LEU A 1 87 ? 0.935 -0.579 18.993 1.00 66.12 87 LEU A N 1
ATOM 669 C CA . LEU A 1 87 ? 0.532 -0.097 17.660 1.00 66.12 87 LEU A CA 1
ATOM 670 C C . LEU A 1 87 ? 1.123 1.279 17.349 1.00 66.12 87 LEU A C 1
ATOM 672 O O . LEU A 1 87 ? 1.145 1.690 16.192 1.00 66.12 87 LEU A O 1
ATOM 676 N N . SER A 1 88 ? 1.554 1.986 18.392 1.00 55.75 88 SER A N 1
ATOM 677 C CA . SER A 1 88 ? 2.105 3.337 18.333 1.00 55.75 88 SER A CA 1
ATOM 678 C C . SER A 1 88 ? 3.584 3.363 18.647 1.00 55.75 88 SER A C 1
ATOM 680 O O . SER A 1 88 ? 4.110 4.440 18.895 1.00 55.75 88 SER A O 1
ATOM 682 N N . GLN A 1 89 ? 4.260 2.211 18.627 1.00 47.62 89 GLN A N 1
ATOM 683 C CA . GLN A 1 89 ? 5.694 2.217 18.417 1.00 47.62 89 GLN A CA 1
ATOM 684 C C . GLN A 1 89 ? 5.927 2.733 16.993 1.00 47.62 89 GLN A C 1
ATOM 686 O O . GLN A 1 89 ? 5.702 1.983 16.037 1.00 47.62 89 GLN A O 1
ATOM 691 N N . PRO A 1 90 ? 6.426 3.971 16.797 1.00 46.38 90 PRO A N 1
ATOM 692 C CA . PRO A 1 90 ? 7.370 4.128 15.713 1.00 46.38 90 PRO A CA 1
ATOM 693 C C . PRO A 1 90 ? 8.427 3.057 15.977 1.00 46.38 90 PRO A C 1
ATOM 695 O O . PRO A 1 90 ? 8.934 2.954 17.095 1.00 46.38 90 PRO A O 1
ATOM 698 N N . SER A 1 91 ? 8.693 2.201 14.995 1.00 38.72 91 SER A N 1
ATOM 699 C CA . SER A 1 91 ? 9.929 1.425 14.964 1.00 38.72 91 SER A CA 1
ATOM 700 C C . SER A 1 91 ? 11.052 2.357 15.427 1.00 38.72 91 SER A C 1
ATOM 702 O O . SER A 1 91 ? 11.378 3.331 14.747 1.00 38.72 91 SER A O 1
ATOM 704 N N . PHE A 1 92 ? 11.535 2.147 16.651 1.00 42.31 92 PHE A N 1
ATOM 705 C CA . PHE A 1 92 ? 12.463 3.036 17.338 1.00 42.31 92 PHE A CA 1
ATOM 706 C C . PHE A 1 92 ? 13.855 2.778 16.752 1.00 42.31 92 PHE A C 1
ATOM 708 O O . PHE A 1 92 ? 14.738 2.243 17.406 1.00 42.31 92 PHE A O 1
ATOM 715 N N . VAL A 1 93 ? 14.030 3.084 15.468 1.00 47.53 93 VAL A N 1
ATOM 716 C CA . VAL A 1 93 ? 15.321 3.030 14.771 1.00 47.53 93 VAL A CA 1
ATOM 717 C C . VAL A 1 93 ? 15.800 4.440 14.405 1.00 47.53 93 VAL A C 1
ATOM 719 O O . VAL A 1 93 ? 16.917 4.600 13.937 1.00 47.53 93 VAL A O 1
ATOM 722 N N . GLN A 1 94 ? 15.036 5.502 14.694 1.00 53.00 94 GLN A N 1
ATOM 723 C CA . GLN A 1 94 ? 15.401 6.862 14.258 1.00 53.00 94 GLN A CA 1
ATOM 724 C C . GLN A 1 94 ? 15.187 7.986 15.279 1.00 53.00 94 GLN A C 1
ATOM 726 O O . GLN A 1 94 ? 15.120 9.154 14.912 1.00 53.00 94 GLN A O 1
ATOM 731 N N . THR A 1 95 ? 15.159 7.684 16.579 1.00 44.94 95 THR A N 1
ATOM 732 C CA . THR A 1 95 ? 15.160 8.742 17.617 1.00 44.94 95 THR A CA 1
ATOM 733 C C . THR A 1 95 ? 16.221 8.514 18.697 1.00 44.94 95 THR A C 1
ATOM 735 O O . THR A 1 95 ? 16.054 8.903 19.845 1.00 44.94 95 THR A O 1
ATOM 738 N N . ALA A 1 96 ? 17.348 7.898 18.325 1.00 46.34 96 ALA A N 1
ATOM 739 C CA . ALA A 1 96 ? 18.500 7.711 19.213 1.00 46.34 96 ALA A CA 1
ATOM 740 C C . ALA A 1 96 ? 19.861 7.886 18.503 1.00 46.34 96 ALA A C 1
ATOM 742 O O . ALA A 1 96 ? 20.822 7.204 18.832 1.00 46.34 96 ALA A O 1
ATOM 743 N N . VAL A 1 97 ? 19.962 8.802 17.532 1.00 49.28 97 VAL A N 1
ATOM 744 C CA . VAL A 1 97 ? 21.257 9.287 17.007 1.00 49.28 97 VAL A CA 1
ATOM 745 C C . VAL A 1 97 ? 21.196 10.809 16.886 1.00 49.28 97 VAL A C 1
ATOM 747 O O . VAL A 1 97 ? 21.296 11.342 15.796 1.00 49.28 97 VAL A O 1
ATOM 750 N N . ASN A 1 98 ? 20.906 11.520 17.980 1.00 47.66 98 ASN A N 1
ATOM 751 C CA . ASN A 1 98 ? 21.001 12.991 18.007 1.00 47.66 98 ASN A CA 1
ATOM 752 C C . ASN A 1 98 ? 21.319 13.574 19.392 1.00 47.66 98 ASN A C 1
ATOM 754 O O . ASN A 1 98 ? 21.091 14.751 19.646 1.00 47.66 98 ASN A O 1
ATOM 758 N N . THR A 1 99 ? 21.896 12.785 20.294 1.00 49.19 99 THR A N 1
ATOM 759 C CA . THR A 1 99 ? 22.500 13.324 21.515 1.00 49.19 99 THR A CA 1
ATOM 760 C C . THR A 1 99 ? 23.738 12.500 21.828 1.00 49.19 99 THR A C 1
ATOM 762 O O . THR A 1 99 ? 23.589 11.311 22.099 1.00 49.19 99 THR A O 1
ATOM 765 N N . HIS A 1 100 ? 24.912 13.145 21.816 1.00 46.62 100 HIS A N 1
ATOM 766 C CA . HIS A 1 100 ? 26.213 12.665 22.317 1.00 46.62 100 HIS A CA 1
ATOM 767 C C . HIS A 1 100 ? 27.312 12.331 21.281 1.00 46.62 100 HIS A C 1
ATOM 769 O O . HIS A 1 100 ? 27.890 11.252 21.333 1.00 46.62 100 HIS A O 1
ATOM 775 N N . VAL A 1 101 ? 27.684 13.281 20.410 1.00 45.94 101 VAL A N 1
ATOM 776 C CA . VAL A 1 101 ? 29.084 13.433 19.939 1.00 45.94 101 VAL A CA 1
ATOM 777 C C . VAL A 1 101 ? 29.389 14.928 19.745 1.00 45.94 101 VAL A C 1
ATOM 779 O O . VAL A 1 101 ? 29.557 15.403 18.631 1.00 45.94 101 VAL A O 1
ATOM 782 N N . GLU A 1 102 ? 29.406 15.701 20.831 1.00 47.75 102 GLU A N 1
ATOM 783 C CA . GLU A 1 102 ? 29.959 17.068 20.815 1.00 47.75 102 GLU A CA 1
ATOM 784 C C . GLU A 1 102 ? 30.568 17.424 22.179 1.00 47.75 102 GLU A C 1
ATOM 786 O O . GLU A 1 102 ? 30.221 18.408 22.822 1.00 47.75 102 GLU A O 1
ATOM 791 N N . ALA A 1 103 ? 31.455 16.561 22.668 1.00 47.28 103 ALA A N 1
ATOM 792 C CA . ALA A 1 103 ? 32.314 16.871 23.804 1.00 47.28 103 ALA A CA 1
ATOM 793 C C . ALA A 1 103 ? 33.508 15.914 23.804 1.00 47.28 103 ALA A C 1
ATOM 795 O O . ALA A 1 103 ? 33.492 14.958 24.563 1.00 47.28 103 ALA A O 1
ATOM 796 N N . GLU A 1 104 ? 34.489 16.128 22.918 1.00 47.31 104 GLU A N 1
ATOM 797 C CA . GLU A 1 104 ? 35.891 15.690 23.098 1.00 47.31 104 GLU A CA 1
ATOM 798 C C . GLU A 1 104 ? 36.778 16.149 21.921 1.00 47.31 104 GLU A C 1
ATOM 800 O O . GLU A 1 104 ? 37.296 15.360 21.139 1.00 47.31 104 GLU A O 1
ATOM 805 N N . ALA A 1 105 ? 36.967 17.463 21.774 1.00 47.69 105 ALA A N 1
ATOM 806 C CA . ALA A 1 105 ? 38.021 18.008 20.913 1.00 47.69 105 ALA A CA 1
ATOM 807 C C . ALA A 1 105 ? 38.648 19.254 21.548 1.00 47.69 105 ALA A C 1
ATOM 809 O O . ALA A 1 105 ? 38.674 20.341 20.979 1.00 47.69 105 ALA A O 1
ATOM 810 N N . THR A 1 106 ? 39.184 19.068 22.751 1.00 40.91 106 THR A N 1
ATOM 811 C CA . THR A 1 106 ? 40.147 19.994 23.341 1.00 40.91 106 THR A CA 1
ATOM 812 C C . THR A 1 106 ? 41.328 19.162 23.812 1.00 40.91 106 THR A C 1
ATOM 814 O O . THR A 1 106 ? 41.169 18.418 24.777 1.00 40.91 106 THR A O 1
ATOM 817 N N . ARG A 1 107 ? 42.491 19.300 23.147 1.00 45.03 107 ARG A N 1
ATOM 818 C CA . ARG A 1 107 ? 43.814 19.568 23.762 1.00 45.03 107 ARG A CA 1
ATOM 819 C C . ARG A 1 107 ? 45.005 19.007 22.946 1.00 45.03 107 ARG A C 1
ATOM 821 O O . ARG A 1 107 ? 45.153 17.799 22.836 1.00 45.03 107 ARG A O 1
ATOM 828 N N . THR A 1 108 ? 45.878 19.948 22.536 1.00 37.81 108 THR A N 1
ATOM 829 C CA . THR A 1 108 ? 47.348 19.870 22.277 1.00 37.81 108 THR A CA 1
ATOM 830 C C . THR A 1 108 ? 47.826 19.001 21.097 1.00 37.81 108 THR A C 1
ATOM 832 O O . THR A 1 108 ? 47.302 17.927 20.882 1.00 37.81 108 THR A O 1
ATOM 835 N N . GLU A 1 109 ? 48.796 19.392 20.261 1.00 41.66 109 GLU A N 1
ATOM 836 C CA . GLU A 1 109 ? 50.122 19.957 20.570 1.00 41.66 109 GLU A CA 1
ATOM 837 C C . GLU A 1 109 ? 50.658 20.864 19.435 1.00 41.66 109 GLU A C 1
ATOM 839 O O . GLU A 1 109 ? 50.490 20.588 18.249 1.00 41.66 109 GLU A O 1
ATOM 844 N N . GLN A 1 110 ? 51.321 21.957 19.824 1.00 38.88 110 GLN A N 1
ATOM 845 C CA . GLN A 1 110 ? 52.262 22.724 19.000 1.00 38.88 110 GLN A CA 1
ATOM 846 C C . GLN A 1 110 ? 53.666 22.090 19.104 1.00 38.88 110 GLN A C 1
ATOM 848 O O . GLN A 1 110 ? 53.973 21.537 20.158 1.00 38.88 110 GLN A O 1
ATOM 853 N N . VAL A 1 111 ? 54.518 22.320 18.084 1.00 37.50 111 VAL A N 1
ATOM 854 C CA . VAL A 1 111 ? 56.004 22.490 18.091 1.00 37.50 111 VAL A CA 1
ATOM 855 C C . VAL A 1 111 ? 56.759 21.634 17.043 1.00 37.50 111 VAL A C 1
ATOM 857 O O . VAL A 1 111 ? 56.564 20.428 16.967 1.00 37.50 111 VAL A O 1
ATOM 860 N N . ALA A 1 112 ? 57.697 22.314 16.347 1.00 36.72 112 ALA A N 1
ATOM 861 C CA . ALA A 1 112 ? 58.808 21.881 15.460 1.00 36.72 112 ALA A CA 1
ATOM 862 C C . ALA A 1 112 ? 58.508 21.905 13.937 1.00 36.72 112 ALA A C 1
ATOM 864 O O . ALA A 1 112 ? 57.778 21.054 13.447 1.00 36.72 112 ALA A O 1
ATOM 865 N N . LEU A 1 113 ? 58.859 22.972 13.180 1.00 39.50 113 LEU A N 1
ATOM 866 C CA . LEU A 1 113 ? 60.185 23.345 12.591 1.00 39.50 113 LEU A CA 1
ATOM 867 C C . LEU A 1 113 ? 60.722 22.232 11.661 1.00 39.50 113 LEU A C 1
ATOM 869 O O . LEU A 1 113 ? 60.784 21.094 12.099 1.00 39.50 113 LEU A O 1
ATOM 873 N N . GLU A 1 114 ? 61.157 22.412 10.410 1.00 34.69 114 GLU A N 1
ATOM 874 C CA . GLU A 1 114 ? 61.627 23.544 9.591 1.00 34.69 114 GLU A CA 1
ATOM 875 C C . GLU A 1 114 ? 61.761 23.047 8.123 1.00 34.69 114 GLU A C 1
ATOM 877 O O . GLU A 1 114 ? 61.863 21.836 7.912 1.00 34.69 114 GLU A O 1
ATOM 882 N N . GLY A 1 115 ? 61.852 23.956 7.136 1.00 28.86 115 GLY A N 1
ATOM 883 C CA . GLY A 1 115 ? 62.533 23.686 5.852 1.00 28.86 115 GLY A CA 1
ATOM 884 C C . GLY A 1 115 ? 61.924 24.299 4.575 1.00 28.86 115 GLY A C 1
ATOM 885 O O . GLY A 1 115 ? 61.137 23.623 3.922 1.00 28.86 115 GLY A O 1
ATOM 886 N N . ASP A 1 116 ? 62.348 25.535 4.248 1.00 32.44 116 ASP A N 1
ATOM 887 C CA . ASP A 1 116 ? 62.700 26.131 2.925 1.00 32.44 116 ASP A CA 1
ATOM 888 C C . ASP A 1 116 ? 61.727 26.056 1.711 1.00 32.44 116 ASP A C 1
ATOM 890 O O . ASP A 1 116 ? 61.338 24.981 1.268 1.00 32.44 116 ASP A O 1
ATOM 894 N N . GLU A 1 117 ? 61.188 27.187 1.201 1.00 35.59 117 GLU A N 1
ATOM 895 C CA . GLU A 1 117 ? 61.760 28.194 0.245 1.00 35.59 117 GLU A CA 1
ATOM 896 C C . GLU A 1 117 ? 61.629 27.750 -1.241 1.00 35.59 117 GLU A C 1
ATOM 898 O O . GLU A 1 117 ? 61.980 26.629 -1.575 1.00 35.59 117 GLU A O 1
ATOM 903 N N . LEU A 1 118 ? 61.110 28.478 -2.251 1.00 32.00 118 LEU A N 1
ATOM 904 C CA . LEU A 1 118 ? 60.846 29.897 -2.563 1.00 32.00 118 LEU A CA 1
ATOM 905 C C . LEU A 1 118 ? 59.779 29.998 -3.689 1.00 32.00 118 LEU A C 1
ATOM 907 O O . LEU A 1 118 ? 59.724 29.129 -4.558 1.00 32.00 118 LEU A O 1
ATOM 911 N N . SER A 1 119 ? 59.039 31.113 -3.771 1.00 31.77 119 SER A N 1
ATOM 912 C CA . SER A 1 119 ? 59.084 32.069 -4.909 1.00 31.77 119 SER A CA 1
ATOM 913 C C . SER A 1 119 ? 57.808 32.925 -5.012 1.00 31.77 119 SER A C 1
ATOM 915 O O . SER A 1 119 ? 56.688 32.426 -5.083 1.00 31.77 119 SER A O 1
ATOM 917 N N . ASN A 1 120 ? 58.029 34.238 -5.027 1.00 31.95 120 ASN A N 1
ATOM 918 C CA . ASN A 1 120 ? 57.065 35.336 -4.961 1.00 31.95 120 ASN A CA 1
ATOM 919 C C . ASN A 1 120 ? 56.231 35.516 -6.244 1.00 31.95 120 ASN A C 1
ATOM 921 O O . ASN A 1 120 ? 56.764 35.370 -7.340 1.00 31.95 120 ASN A O 1
ATOM 925 N N . SER A 1 121 ? 55.001 36.032 -6.118 1.00 37.16 121 SER A N 1
ATOM 926 C CA . SER A 1 121 ? 54.562 37.183 -6.926 1.00 37.16 121 SER A CA 1
ATOM 927 C C . SER A 1 121 ? 53.357 37.892 -6.296 1.00 37.16 121 SER A C 1
ATOM 929 O O . SER A 1 121 ? 52.484 37.277 -5.694 1.00 37.16 121 SER A O 1
ATOM 931 N N . ASP A 1 122 ? 53.377 39.209 -6.437 1.00 31.69 122 ASP A N 1
ATOM 932 C CA . ASP A 1 122 ? 52.771 40.233 -5.593 1.00 31.69 122 ASP A CA 1
ATOM 933 C C . ASP A 1 122 ? 51.447 40.801 -6.162 1.00 31.69 122 ASP A C 1
ATOM 935 O O . ASP A 1 122 ? 51.145 40.644 -7.347 1.00 31.69 122 ASP A O 1
ATOM 939 N N . ASN A 1 123 ? 50.773 41.590 -5.314 1.00 34.03 123 ASN A N 1
ATOM 940 C CA . ASN A 1 123 ? 49.891 42.735 -5.599 1.00 34.03 123 ASN A CA 1
ATOM 941 C C . ASN A 1 123 ? 48.344 42.608 -5.428 1.00 34.03 123 ASN A C 1
ATOM 943 O O . ASN A 1 123 ? 47.593 42.438 -6.379 1.00 34.03 123 ASN A O 1
ATOM 947 N N . SER A 1 124 ? 47.893 42.893 -4.191 1.00 36.03 124 SER A N 1
ATOM 948 C CA . SER A 1 124 ? 47.175 44.137 -3.794 1.00 36.03 124 SER A CA 1
ATOM 949 C C . SER A 1 124 ? 45.653 44.344 -4.015 1.00 36.03 124 SER A C 1
ATOM 951 O O . SER A 1 124 ? 45.195 44.522 -5.138 1.00 36.03 124 SER A O 1
ATOM 953 N N . ARG A 1 125 ? 44.978 44.588 -2.861 1.00 36.09 125 ARG A N 1
ATOM 954 C CA . ARG A 1 125 ? 43.856 45.536 -2.562 1.00 36.09 125 ARG A CA 1
ATOM 955 C C . ARG A 1 125 ? 42.439 45.163 -3.062 1.00 36.09 125 ARG A C 1
ATOM 957 O O . ARG A 1 125 ? 42.293 44.708 -4.177 1.00 36.09 125 ARG A O 1
ATOM 964 N N . GLN A 1 126 ? 41.310 45.398 -2.375 1.00 33.12 126 GLN A N 1
ATOM 965 C CA . GLN A 1 126 ? 40.952 46.047 -1.102 1.00 33.12 126 GLN A CA 1
ATOM 966 C C . GLN A 1 126 ? 39.403 45.949 -0.923 1.00 33.12 126 GLN A C 1
ATOM 968 O O . GLN A 1 126 ? 38.678 46.089 -1.899 1.00 33.12 126 GLN A O 1
ATOM 973 N N . THR A 1 127 ? 38.939 45.780 0.329 1.00 27.11 127 THR A N 1
ATOM 974 C CA . THR A 1 127 ? 37.642 46.189 0.956 1.00 27.11 127 THR A CA 1
ATOM 975 C C . THR A 1 127 ? 36.268 45.728 0.447 1.00 27.11 127 THR A C 1
ATOM 977 O O . THR A 1 127 ? 35.908 45.963 -0.699 1.00 27.11 127 THR A O 1
ATOM 980 N N . GLY A 1 128 ? 35.414 45.338 1.410 1.00 29.11 128 GLY A N 1
ATOM 981 C CA . GLY A 1 128 ? 33.966 45.583 1.355 1.00 29.11 128 GLY A CA 1
ATOM 982 C C . GLY A 1 128 ? 33.117 44.725 2.301 1.00 29.11 128 GLY A C 1
ATOM 983 O O . GLY A 1 128 ? 32.648 43.672 1.898 1.00 29.11 128 GLY A O 1
ATOM 984 N N . HIS A 1 129 ? 32.899 45.198 3.535 1.00 26.00 129 HIS A N 1
ATOM 985 C CA . HIS A 1 129 ? 31.798 44.792 4.429 1.00 26.00 129 HIS A CA 1
ATOM 986 C C . HIS A 1 129 ? 30.439 45.067 3.730 1.00 26.00 129 HIS A C 1
ATOM 988 O O . HIS A 1 129 ? 30.375 45.932 2.859 1.00 26.00 129 HIS A O 1
ATOM 994 N N . THR A 1 130 ? 29.304 44.435 4.045 1.00 28.39 130 THR A N 1
ATOM 995 C CA . THR A 1 130 ? 28.464 44.725 5.225 1.00 28.39 130 THR A CA 1
ATOM 996 C C . THR A 1 130 ? 27.241 43.791 5.199 1.00 28.39 130 THR A C 1
ATOM 998 O O . THR A 1 130 ? 26.709 43.496 4.130 1.00 28.39 130 THR A O 1
ATOM 1001 N N . GLU A 1 131 ? 26.840 43.324 6.377 1.00 34.94 131 GLU A N 1
ATOM 1002 C CA . GLU A 1 131 ? 25.603 42.598 6.689 1.00 34.94 131 GLU A CA 1
ATOM 1003 C C . GLU A 1 131 ? 24.376 43.525 6.598 1.00 34.94 131 GLU A C 1
ATOM 1005 O O . GLU A 1 131 ? 24.507 44.696 6.927 1.00 34.94 131 GLU A O 1
ATOM 1010 N N . GLU A 1 132 ? 23.204 43.003 6.217 1.00 31.70 132 GLU A N 1
ATOM 1011 C CA . GLU A 1 132 ? 21.851 43.463 6.623 1.00 31.70 132 GLU A CA 1
ATOM 1012 C C . GLU A 1 132 ? 20.825 42.470 6.024 1.00 31.70 132 GLU A C 1
ATOM 1014 O O . GLU A 1 132 ? 20.740 42.294 4.812 1.00 31.70 132 GLU A O 1
ATOM 1019 N N . ASP A 1 133 ? 20.303 41.527 6.812 1.00 31.59 133 ASP A N 1
ATOM 1020 C CA . ASP A 1 133 ? 19.004 41.572 7.515 1.00 31.59 133 ASP A CA 1
ATOM 1021 C C . ASP A 1 133 ? 17.772 41.815 6.615 1.00 31.59 133 ASP A C 1
ATOM 1023 O O . ASP A 1 133 ? 17.440 42.953 6.300 1.00 31.59 133 ASP A O 1
ATOM 1027 N N . MET A 1 134 ? 17.029 40.747 6.271 1.00 33.50 134 MET A N 1
ATOM 1028 C CA . MET A 1 134 ? 15.557 40.802 6.224 1.00 33.50 134 MET A CA 1
ATOM 1029 C C . MET A 1 134 ? 14.880 39.416 6.150 1.00 33.50 134 MET A C 1
ATOM 1031 O O . MET A 1 134 ? 15.108 38.621 5.246 1.00 33.50 134 MET A O 1
ATOM 1035 N N . LYS A 1 135 ? 14.013 39.200 7.145 1.00 35.31 135 LYS A N 1
ATOM 1036 C CA . LYS A 1 135 ? 12.898 38.251 7.363 1.00 35.31 135 LYS A CA 1
ATOM 1037 C C . LYS A 1 135 ? 12.430 37.231 6.286 1.00 35.31 135 LYS A C 1
ATOM 1039 O O . LYS A 1 135 ? 12.364 37.547 5.104 1.00 35.31 135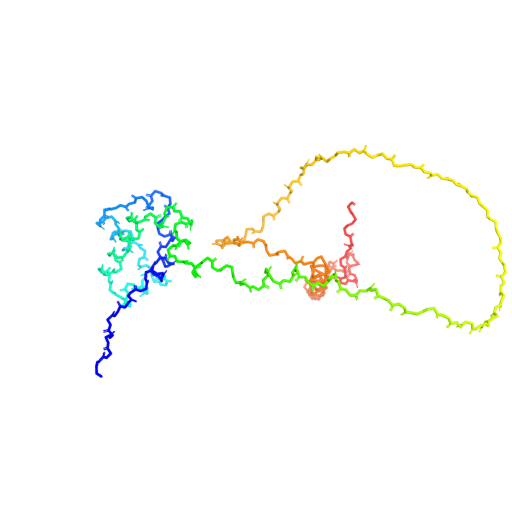 LYS A O 1
ATOM 1044 N N . PRO A 1 136 ? 11.884 36.073 6.741 1.00 41.38 136 PRO A N 1
ATOM 1045 C CA . PRO A 1 136 ? 11.365 34.988 5.905 1.00 41.38 136 PRO A CA 1
ATOM 1046 C C . PRO A 1 136 ? 9.853 35.101 5.610 1.00 41.38 136 PRO A C 1
ATOM 1048 O O . PRO A 1 136 ? 9.073 35.485 6.485 1.00 41.38 136 PRO A O 1
ATOM 1051 N N . LEU A 1 137 ? 9.428 34.679 4.413 1.00 32.47 137 LEU A N 1
ATOM 1052 C CA . LEU A 1 137 ? 8.032 34.352 4.064 1.00 32.47 137 LEU A CA 1
ATOM 1053 C C . LEU A 1 137 ? 8.049 33.415 2.835 1.00 32.47 137 LEU A C 1
ATOM 1055 O O . LEU A 1 137 ? 8.573 33.792 1.797 1.00 32.47 137 LEU A O 1
ATOM 1059 N N . GLN A 1 138 ? 7.869 32.106 3.034 1.00 37.84 138 GLN A N 1
ATOM 1060 C CA . GLN A 1 138 ? 6.666 31.302 2.743 1.00 37.84 138 GLN A CA 1
ATOM 1061 C C . GLN A 1 138 ? 6.160 31.286 1.286 1.00 37.84 138 GLN A C 1
ATOM 1063 O O . GLN A 1 138 ? 5.816 32.317 0.723 1.00 37.84 138 GLN A O 1
ATOM 1068 N N . ASP A 1 139 ? 5.965 30.038 0.839 1.00 36.34 139 ASP A N 1
ATOM 1069 C CA . ASP A 1 139 ? 4.967 29.535 -0.116 1.00 36.34 139 ASP A CA 1
ATOM 1070 C C . ASP A 1 139 ? 5.349 29.488 -1.606 1.00 36.34 139 ASP A C 1
ATOM 1072 O O . ASP A 1 139 ? 5.302 30.490 -2.303 1.00 36.34 139 ASP A O 1
ATOM 1076 N N . VAL A 1 140 ? 5.705 28.288 -2.085 1.00 38.47 140 VAL A N 1
ATOM 1077 C CA . VAL A 1 140 ? 4.919 27.537 -3.085 1.00 38.47 140 VAL A CA 1
ATOM 1078 C C . VAL A 1 140 ? 5.260 26.052 -2.906 1.00 38.47 140 VAL A C 1
ATOM 1080 O O . VAL A 1 140 ? 6.367 25.594 -3.181 1.00 38.47 140 VAL A O 1
ATOM 1083 N N . SER A 1 141 ? 4.290 25.308 -2.385 1.00 54.12 141 SER A N 1
ATOM 1084 C CA . SER A 1 141 ? 4.268 23.848 -2.352 1.00 54.12 141 SER A CA 1
ATOM 1085 C C . SER A 1 141 ? 3.758 23.332 -3.696 1.00 54.12 141 SER A C 1
ATOM 1087 O O . SER A 1 141 ? 2.546 23.309 -3.903 1.00 54.12 141 SER A O 1
ATOM 1089 N N . ASP A 1 142 ? 4.646 22.875 -4.581 1.00 38.38 142 ASP A N 1
ATOM 1090 C CA . ASP A 1 142 ? 4.236 22.123 -5.772 1.00 38.38 142 ASP A CA 1
ATOM 1091 C C . ASP A 1 142 ? 4.351 20.617 -5.499 1.00 38.38 142 ASP A C 1
ATOM 1093 O O . ASP A 1 142 ? 5.399 19.981 -5.628 1.00 38.38 142 ASP A O 1
ATOM 1097 N N . GLY A 1 143 ? 3.253 20.062 -4.987 1.00 39.22 143 GLY A N 1
ATOM 1098 C CA . GLY A 1 143 ? 3.108 18.643 -4.707 1.00 39.22 143 GLY A CA 1
ATOM 1099 C C . GLY A 1 143 ? 2.801 17.884 -5.989 1.00 39.22 143 GLY A C 1
ATOM 1100 O O . GLY A 1 143 ? 1.643 17.791 -6.390 1.00 39.22 143 GLY A O 1
ATOM 1101 N N . THR A 1 144 ? 3.816 17.274 -6.601 1.00 44.47 144 THR A N 1
ATOM 1102 C CA . THR A 1 144 ? 3.568 16.248 -7.618 1.00 44.47 144 THR A CA 1
ATOM 1103 C C . THR A 1 144 ? 3.162 14.954 -6.914 1.00 44.47 144 THR A C 1
ATOM 1105 O O . THR A 1 144 ? 3.979 14.240 -6.335 1.00 44.47 144 THR A O 1
ATOM 1108 N N . ALA A 1 145 ? 1.857 14.690 -6.922 1.00 39.56 145 ALA A N 1
ATOM 1109 C CA . ALA A 1 145 ? 1.245 13.471 -6.424 1.00 39.56 145 ALA A CA 1
ATOM 1110 C C . ALA A 1 145 ? 1.665 12.261 -7.278 1.00 39.56 145 ALA A C 1
ATOM 1112 O O . ALA A 1 145 ? 1.312 12.167 -8.451 1.00 39.56 145 ALA A O 1
ATOM 1113 N N . CYS A 1 146 ? 2.367 11.297 -6.679 1.00 39.91 146 CYS A N 1
ATOM 1114 C CA . CYS A 1 146 ? 2.409 9.936 -7.209 1.00 39.91 146 CYS A CA 1
ATOM 1115 C C . CYS A 1 146 ? 1.183 9.179 -6.687 1.00 39.91 146 CYS A C 1
ATOM 1117 O O . CYS A 1 146 ? 1.216 8.584 -5.609 1.00 39.91 146 CYS A O 1
ATOM 1119 N N . ASP A 1 147 ? 0.101 9.212 -7.465 1.00 43.41 147 ASP A N 1
ATOM 1120 C CA . ASP A 1 147 ? -1.054 8.327 -7.311 1.00 43.41 147 ASP A CA 1
ATOM 1121 C C . ASP A 1 147 ? -0.640 6.887 -7.663 1.00 43.41 147 ASP A C 1
ATOM 1123 O O . ASP A 1 147 ? -0.787 6.415 -8.790 1.00 43.41 147 ASP A O 1
ATOM 1127 N N . ILE A 1 148 ? -0.102 6.165 -6.679 1.00 51.47 148 ILE A N 1
ATOM 1128 C CA . ILE A 1 148 ? -0.088 4.701 -6.691 1.00 51.47 148 ILE A CA 1
ATOM 1129 C C . ILE A 1 148 ? -1.205 4.255 -5.752 1.00 51.47 148 ILE A C 1
ATOM 1131 O O . ILE A 1 148 ? -1.167 4.487 -4.545 1.00 51.47 148 ILE A O 1
ATOM 1135 N N . ALA A 1 149 ? -2.233 3.658 -6.348 1.00 48.03 149 ALA A N 1
ATOM 1136 C CA . ALA A 1 149 ? -3.493 3.276 -5.730 1.00 48.03 149 ALA A CA 1
ATOM 1137 C C . ALA A 1 149 ? -3.371 2.741 -4.284 1.00 48.03 149 ALA A C 1
ATOM 1139 O O . ALA A 1 149 ? -2.869 1.647 -4.035 1.00 48.03 149 ALA A O 1
ATOM 1140 N N . GLY A 1 150 ? -3.953 3.487 -3.341 1.00 51.19 150 GLY A N 1
ATOM 1141 C CA . GLY A 1 150 ? -4.633 2.917 -2.174 1.00 51.19 150 GLY A CA 1
ATOM 1142 C C . GLY A 1 150 ? -3.821 2.641 -0.908 1.00 51.19 150 GLY A C 1
ATOM 1143 O O . GLY A 1 150 ? -4.416 2.178 0.065 1.00 51.19 150 GLY A O 1
ATOM 1144 N N . ILE A 1 151 ? -2.524 2.951 -0.850 1.00 49.41 151 ILE A N 1
ATOM 1145 C CA . ILE A 1 151 ? -1.768 2.905 0.411 1.00 49.41 151 ILE A CA 1
ATOM 1146 C C . ILE A 1 151 ? -1.324 4.330 0.744 1.00 49.41 151 ILE A C 1
ATOM 1148 O O . ILE A 1 151 ? -0.406 4.830 0.097 1.00 49.41 151 ILE A O 1
ATOM 1152 N N . PRO A 1 152 ? -1.928 5.011 1.738 1.00 47.16 152 PRO A N 1
ATOM 1153 C CA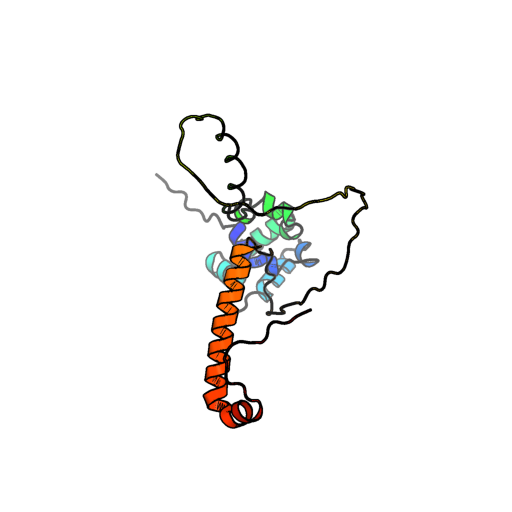 . PRO A 1 152 ? -1.339 6.241 2.236 1.00 47.16 152 PRO A CA 1
ATOM 1154 C C . PRO A 1 152 ? 0.016 5.872 2.847 1.00 47.16 152 PRO A C 1
ATOM 1156 O O . PRO A 1 152 ? 0.061 5.270 3.926 1.00 47.16 152 PRO A O 1
ATOM 1159 N N . LEU A 1 153 ? 1.116 6.197 2.152 1.00 49.00 153 LEU A N 1
ATOM 1160 C CA . LEU A 1 153 ? 2.449 6.231 2.751 1.00 49.00 153 LEU A CA 1
ATOM 1161 C C . LEU A 1 153 ? 2.355 7.214 3.916 1.00 49.00 153 LEU A C 1
ATOM 1163 O O . LEU A 1 153 ? 2.417 8.426 3.741 1.00 49.00 153 LEU A O 1
ATOM 1167 N N . SER A 1 154 ? 2.087 6.687 5.106 1.00 62.88 154 SER A N 1
ATOM 1168 C CA . SER A 1 154 ? 1.602 7.502 6.219 1.00 62.88 154 SER A CA 1
ATOM 1169 C C . SER A 1 154 ? 2.705 8.325 6.878 1.00 62.88 154 SER A C 1
ATOM 1171 O O . SER A 1 154 ? 2.4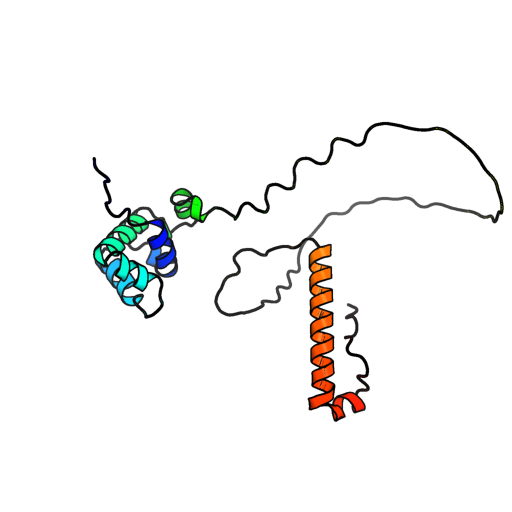17 9.038 7.829 1.00 62.88 154 SER A O 1
ATOM 1173 N N . PHE A 1 155 ? 3.938 8.273 6.367 1.00 56.53 155 PHE A N 1
ATOM 1174 C CA . PHE A 1 155 ? 5.046 9.121 6.791 1.00 56.53 155 PHE A CA 1
ATOM 1175 C C . PHE A 1 155 ? 6.006 9.316 5.608 1.00 56.53 155 PHE A C 1
ATOM 1177 O O . PHE A 1 155 ? 6.466 8.313 5.054 1.00 56.53 155 PHE A O 1
ATOM 1184 N N . PRO A 1 156 ? 6.334 10.556 5.201 1.00 69.75 156 PRO A N 1
ATOM 1185 C CA . PRO A 1 156 ? 7.454 10.775 4.299 1.00 69.75 156 PRO A CA 1
ATOM 1186 C C . PRO A 1 156 ? 8.738 10.342 5.016 1.00 69.75 156 PRO A C 1
ATOM 1188 O O . PRO A 1 156 ? 9.108 10.894 6.052 1.00 69.75 156 PRO A O 1
ATOM 1191 N N . VAL A 1 157 ? 9.397 9.311 4.490 1.00 72.88 157 VAL A N 1
ATOM 1192 C CA . VAL A 1 157 ? 10.723 8.894 4.951 1.00 72.88 157 VAL A CA 1
ATOM 1193 C C . VAL A 1 157 ? 11.727 9.845 4.310 1.00 72.88 157 VAL A C 1
ATOM 1195 O O . VAL A 1 157 ? 12.021 9.719 3.125 1.00 72.88 157 VAL A O 1
ATOM 1198 N N . TYR A 1 158 ? 12.215 10.823 5.072 1.00 79.75 158 TYR A N 1
ATOM 1199 C CA . TYR A 1 158 ? 13.244 11.742 4.591 1.00 79.75 158 TYR A CA 1
ATOM 1200 C C . TYR A 1 158 ? 14.622 11.093 4.733 1.00 79.75 158 TYR A C 1
ATOM 1202 O O . TYR A 1 158 ? 15.037 10.723 5.836 1.00 79.75 158 TYR A O 1
ATOM 1210 N N . LEU A 1 159 ? 15.321 10.932 3.612 1.00 84.50 159 LEU A N 1
ATOM 1211 C CA . LEU A 1 159 ? 16.710 10.493 3.602 1.00 84.50 159 LEU A CA 1
ATOM 1212 C C . LEU A 1 159 ? 17.621 11.720 3.749 1.00 84.50 159 LEU A C 1
ATOM 1214 O O . LEU A 1 159 ? 17.296 12.784 3.230 1.00 84.50 159 LEU A O 1
ATOM 1218 N N . PRO A 1 160 ? 18.779 11.606 4.422 1.00 91.06 160 PRO A N 1
ATOM 1219 C CA . PRO A 1 160 ? 19.783 12.661 4.379 1.00 91.06 160 PRO A CA 1
ATOM 1220 C C . PRO A 1 160 ? 20.160 12.988 2.930 1.00 91.06 160 PRO A C 1
ATOM 1222 O O . PRO A 1 160 ? 20.317 12.076 2.116 1.00 91.06 160 PRO A O 1
ATOM 1225 N N . PHE A 1 161 ? 20.370 14.272 2.629 1.00 90.06 161 PHE A N 1
ATOM 1226 C CA . PHE A 1 161 ? 20.647 14.756 1.270 1.00 90.06 161 PHE A CA 1
ATOM 1227 C C . PHE A 1 161 ? 21.713 13.941 0.504 1.00 90.06 161 PHE A C 1
ATOM 1229 O O . PHE A 1 161 ? 21.454 13.567 -0.639 1.00 90.06 161 PHE A O 1
ATOM 1236 N N . PRO A 1 162 ? 22.869 13.562 1.094 1.00 92.38 162 PRO A N 1
ATOM 1237 C CA . PRO A 1 162 ? 23.860 12.756 0.375 1.00 92.38 162 PRO A CA 1
ATOM 1238 C C . PRO A 1 162 ? 23.327 11.385 -0.060 1.00 92.38 162 PRO A C 1
ATOM 1240 O O . PRO A 1 162 ? 23.712 10.862 -1.102 1.00 92.38 162 PRO A O 1
ATOM 1243 N N . THR A 1 163 ? 22.440 10.792 0.740 1.00 91.50 163 THR A N 1
ATOM 1244 C CA . THR A 1 163 ? 21.822 9.494 0.459 1.00 91.50 163 THR A CA 1
ATOM 1245 C C . THR A 1 163 ? 20.748 9.614 -0.611 1.00 91.50 163 THR A C 1
ATOM 1247 O O . THR A 1 163 ? 20.696 8.769 -1.501 1.00 91.50 163 THR A O 1
ATOM 1250 N N . GLU A 1 164 ? 19.923 10.659 -0.551 1.00 91.00 164 GLU A N 1
ATOM 1251 C CA . GLU A 1 164 ? 18.935 10.949 -1.591 1.00 91.00 164 GLU A CA 1
ATOM 1252 C C . GLU A 1 164 ? 19.621 11.179 -2.938 1.00 91.00 164 GLU A C 1
ATOM 1254 O O . GLU A 1 164 ? 19.281 10.522 -3.921 1.00 91.00 164 GLU A O 1
ATOM 1259 N N . HIS A 1 165 ? 20.639 12.040 -2.966 1.00 92.69 165 HIS A N 1
ATOM 1260 C CA . HIS A 1 165 ? 21.377 12.351 -4.182 1.00 92.69 165 HIS A CA 1
ATOM 1261 C C . HIS A 1 165 ? 22.043 11.105 -4.772 1.00 92.69 165 HIS A C 1
ATOM 1263 O O . HIS A 1 165 ? 21.897 10.832 -5.961 1.00 92.69 165 HIS A O 1
ATOM 1269 N N . LEU A 1 166 ? 22.699 10.292 -3.935 1.00 95.00 166 LEU A N 1
ATOM 1270 C CA . LEU A 1 166 ? 23.290 9.028 -4.373 1.00 95.00 166 LEU A CA 1
ATOM 1271 C C . LEU A 1 166 ? 22.230 8.070 -4.931 1.00 95.00 166 LEU A C 1
ATOM 1273 O O . LEU A 1 166 ? 22.457 7.426 -5.954 1.00 95.00 166 LEU A O 1
ATOM 1277 N N . LEU A 1 167 ? 21.077 7.953 -4.270 1.00 94.69 167 LEU A N 1
ATOM 1278 C CA . LEU A 1 167 ? 19.993 7.086 -4.723 1.00 94.69 167 LEU A CA 1
ATOM 1279 C C . LEU A 1 167 ? 19.444 7.546 -6.076 1.00 94.69 167 LEU A C 1
ATOM 1281 O O . LEU A 1 167 ? 19.295 6.723 -6.981 1.00 94.69 167 LEU A O 1
ATOM 1285 N N . MET A 1 168 ? 19.181 8.843 -6.223 1.00 93.62 168 MET A N 1
ATOM 1286 C CA . MET A 1 168 ? 18.703 9.430 -7.473 1.00 93.62 168 MET A CA 1
ATOM 1287 C C . MET A 1 168 ? 19.722 9.265 -8.597 1.00 93.62 168 MET A C 1
ATOM 1289 O O . MET A 1 168 ? 19.356 8.806 -9.675 1.00 93.62 168 MET A O 1
ATOM 1293 N N . GLU A 1 169 ? 21.008 9.506 -8.337 1.00 93.94 169 GLU A N 1
ATOM 1294 C CA . GLU A 1 169 ? 22.076 9.303 -9.320 1.00 93.94 169 GLU A CA 1
ATOM 1295 C C . GLU A 1 169 ? 22.133 7.841 -9.802 1.00 93.94 169 GLU A C 1
ATOM 1297 O O . GLU A 1 169 ? 22.296 7.564 -10.993 1.00 93.94 169 GLU A O 1
ATOM 1302 N N . LYS A 1 170 ? 21.984 6.874 -8.887 1.00 96.12 170 LYS A N 1
ATOM 1303 C CA . LYS A 1 170 ? 21.955 5.448 -9.243 1.00 96.12 170 LYS A CA 1
ATOM 1304 C C . LYS A 1 170 ? 20.716 5.095 -10.054 1.00 96.12 170 LYS A C 1
ATOM 1306 O O . LYS A 1 170 ? 20.843 4.384 -11.050 1.00 96.12 170 LYS A O 1
ATOM 1311 N N . LEU A 1 171 ? 19.548 5.586 -9.647 1.00 96.06 171 LEU A N 1
ATOM 1312 C CA . LEU A 1 171 ? 18.293 5.339 -10.349 1.00 96.06 171 LEU A CA 1
ATOM 1313 C C . LEU A 1 171 ? 18.337 5.914 -11.768 1.00 96.06 171 LEU A C 1
ATOM 1315 O O . LEU A 1 171 ? 18.019 5.203 -12.720 1.00 96.06 171 LEU A O 1
ATOM 1319 N N . GLN A 1 172 ? 18.809 7.154 -11.912 1.00 95.44 172 GLN A N 1
ATOM 1320 C CA . GLN A 1 172 ? 18.978 7.813 -13.201 1.00 95.44 172 GLN A CA 1
ATOM 1321 C C . GLN A 1 172 ? 19.885 6.992 -14.123 1.00 95.44 172 GLN A C 1
ATOM 1323 O O . GLN A 1 172 ? 19.462 6.643 -15.219 1.00 95.44 172 GLN A O 1
ATOM 1328 N N . LYS A 1 173 ? 21.075 6.580 -13.663 1.00 94.25 173 LYS A N 1
ATOM 1329 C CA . LYS A 1 173 ? 22.011 5.775 -14.474 1.00 94.25 173 LYS A CA 1
ATOM 1330 C C . LYS A 1 173 ? 21.412 4.455 -14.961 1.00 94.25 173 LYS A C 1
ATOM 1332 O O . LYS A 1 173 ? 21.686 4.032 -16.082 1.00 94.25 173 LYS A O 1
ATOM 1337 N N . VAL A 1 174 ? 20.623 3.784 -14.120 1.00 97.31 174 VAL A N 1
ATOM 1338 C CA . VAL A 1 174 ? 19.968 2.519 -14.487 1.00 97.31 174 VAL A CA 1
ATOM 1339 C C . VAL A 1 174 ? 18.905 2.753 -15.556 1.00 97.31 174 VAL A C 1
ATOM 1341 O O . VAL A 1 174 ? 18.858 2.017 -16.541 1.00 97.31 174 VAL A O 1
ATOM 1344 N N . LEU A 1 175 ? 18.072 3.779 -15.379 1.00 96.69 175 LEU A N 1
ATOM 1345 C CA . LEU A 1 175 ? 17.018 4.112 -16.334 1.00 96.69 175 LEU A CA 1
ATOM 1346 C C . LEU A 1 175 ? 17.592 4.582 -17.672 1.00 96.69 175 LEU A C 1
ATOM 1348 O O . LEU A 1 175 ? 17.147 4.114 -18.712 1.00 96.69 175 LEU A O 1
ATOM 1352 N N . GLU A 1 176 ? 18.611 5.438 -17.648 1.00 95.75 176 GLU A N 1
ATOM 1353 C CA . GLU A 1 176 ? 19.351 5.897 -18.827 1.00 95.75 176 GLU A CA 1
ATOM 1354 C C . GLU A 1 176 ? 19.870 4.724 -19.665 1.00 95.75 176 GLU A C 1
ATOM 1356 O O . GLU A 1 176 ? 19.589 4.632 -20.861 1.00 95.75 176 GLU A O 1
ATOM 1361 N N . ALA A 1 177 ? 20.566 3.777 -19.029 1.00 95.25 177 ALA A N 1
ATOM 1362 C CA . ALA A 1 177 ? 21.087 2.597 -19.710 1.00 95.25 177 ALA A CA 1
ATOM 1363 C C . ALA A 1 177 ? 19.965 1.720 -20.288 1.00 95.25 177 ALA A C 1
ATOM 1365 O O . ALA A 1 177 ? 20.019 1.340 -21.458 1.00 95.25 177 ALA A O 1
ATOM 1366 N N . ALA A 1 178 ? 18.926 1.434 -19.497 1.00 96.44 178 ALA A N 1
ATOM 1367 C CA . ALA A 1 178 ? 17.812 0.595 -19.931 1.00 96.44 178 ALA A CA 1
ATOM 1368 C C . ALA A 1 178 ? 17.046 1.214 -21.113 1.00 96.44 178 ALA A C 1
ATOM 1370 O O . ALA A 1 178 ? 16.753 0.526 -22.093 1.00 96.44 178 ALA A O 1
ATOM 1371 N N . CYS A 1 179 ? 16.754 2.514 -21.047 1.00 93.88 179 CYS A N 1
ATOM 1372 C CA . CYS A 1 179 ? 16.065 3.247 -22.105 1.00 93.88 179 CYS A CA 1
ATOM 1373 C C . CYS A 1 179 ? 16.900 3.318 -23.384 1.00 93.88 179 CYS A C 1
ATOM 1375 O O . CYS A 1 179 ? 16.363 3.120 -24.474 1.00 93.88 179 CYS A O 1
ATOM 1377 N N . TYR A 1 180 ? 18.206 3.557 -23.263 1.00 94.81 180 TYR A N 1
ATOM 1378 C CA . TYR A 1 180 ? 19.107 3.600 -24.409 1.00 94.81 180 TYR A CA 1
ATOM 1379 C C . TYR A 1 180 ? 19.214 2.241 -25.104 1.00 94.81 180 TYR A C 1
ATOM 1381 O O . TYR A 1 180 ? 19.028 2.145 -26.317 1.00 94.81 180 TYR A O 1
ATOM 1389 N N . GLU A 1 181 ? 19.433 1.164 -24.345 1.00 95.81 181 GLU A N 1
ATOM 1390 C CA . GLU A 1 181 ? 19.484 -0.189 -24.904 1.00 95.81 181 GLU A CA 1
ATOM 1391 C C . GLU A 1 181 ? 18.172 -0.596 -25.575 1.00 95.81 181 GLU A C 1
ATOM 1393 O O . GLU A 1 181 ? 18.191 -1.247 -26.621 1.00 95.81 181 GLU A O 1
ATOM 1398 N N . TYR A 1 182 ? 17.037 -0.218 -24.986 1.00 96.69 182 TYR A N 1
ATOM 1399 C CA . TYR A 1 182 ? 15.727 -0.440 -25.584 1.00 96.69 182 TYR A CA 1
ATOM 1400 C C . TYR A 1 182 ? 15.570 0.346 -26.892 1.00 96.69 182 TYR A C 1
ATOM 1402 O O . TYR A 1 182 ? 15.184 -0.222 -27.913 1.00 96.69 182 TYR A O 1
ATOM 1410 N N . GLY A 1 183 ? 15.934 1.631 -26.889 1.00 95.19 183 GLY A N 1
ATOM 1411 C CA . GLY A 1 183 ? 15.865 2.500 -28.062 1.00 95.19 183 GLY A CA 1
ATOM 1412 C C . GLY A 1 183 ? 16.717 1.995 -29.225 1.00 95.19 183 GLY A C 1
ATOM 1413 O O . GLY A 1 183 ? 16.264 2.007 -30.368 1.00 95.19 183 GLY A O 1
ATOM 1414 N N . LEU A 1 184 ? 17.908 1.458 -28.945 1.00 93.94 184 LEU A N 1
ATOM 1415 C CA . LEU A 1 184 ? 18.758 0.846 -29.967 1.00 93.94 184 LEU A CA 1
ATOM 1416 C C . LEU A 1 184 ? 18.110 -0.368 -30.644 1.00 93.94 184 LEU A C 1
ATOM 1418 O O . LEU A 1 184 ? 18.370 -0.592 -31.826 1.00 93.94 184 LEU A O 1
ATOM 1422 N N . ARG A 1 185 ? 17.293 -1.145 -29.922 1.00 95.75 185 ARG A N 1
ATOM 1423 C CA . ARG A 1 185 ? 16.656 -2.370 -30.437 1.00 95.75 185 ARG A CA 1
ATOM 1424 C C . ARG A 1 185 ? 15.342 -2.083 -31.156 1.00 95.75 185 ARG A C 1
ATOM 1426 O O . ARG A 1 185 ? 15.130 -2.596 -32.248 1.00 95.75 185 ARG A O 1
ATOM 1433 N N . GLU A 1 186 ? 14.488 -1.260 -30.554 1.00 96.88 186 GLU A N 1
ATOM 1434 C CA . GLU A 1 186 ? 13.099 -1.085 -30.998 1.00 96.88 186 GLU A CA 1
ATOM 1435 C C . GLU A 1 186 ? 12.862 0.226 -31.760 1.00 96.88 186 GLU A C 1
ATOM 1437 O O . GLU A 1 186 ? 11.895 0.344 -32.510 1.00 96.88 186 GLU A O 1
ATOM 1442 N N . LEU A 1 187 ? 13.730 1.228 -31.584 1.00 94.56 187 LEU A N 1
ATOM 1443 C CA . LEU A 1 187 ? 13.539 2.591 -32.097 1.00 94.56 187 LEU A CA 1
ATOM 1444 C C . LEU A 1 187 ? 14.763 3.096 -32.879 1.00 94.56 187 LEU A C 1
ATOM 1446 O O . LEU A 1 187 ? 15.015 4.302 -32.928 1.00 94.56 187 LEU A O 1
ATOM 1450 N N . SER A 1 188 ? 15.528 2.198 -33.510 1.00 90.69 188 SER A N 1
ATOM 1451 C CA . SER A 1 188 ? 16.839 2.516 -34.097 1.00 90.69 188 SER A CA 1
ATOM 1452 C C . SER A 1 188 ? 16.788 3.638 -35.142 1.00 90.69 188 SER A C 1
ATOM 1454 O O . SER A 1 188 ? 17.718 4.437 -35.213 1.00 90.69 188 SER A O 1
ATOM 1456 N N . SER A 1 189 ? 15.704 3.738 -35.925 1.00 93.12 189 SER A N 1
ATOM 1457 C CA . SER A 1 189 ? 15.529 4.826 -36.899 1.00 93.12 189 SER A CA 1
ATOM 1458 C C . SER A 1 189 ? 15.453 6.191 -36.214 1.00 93.12 189 SER A C 1
ATOM 1460 O O . SER A 1 189 ? 16.119 7.131 -36.627 1.00 93.12 189 SER A O 1
ATOM 1462 N N . ILE A 1 190 ? 14.713 6.284 -35.106 1.00 93.94 190 ILE A N 1
ATOM 1463 C CA . ILE A 1 190 ? 14.582 7.517 -34.324 1.00 93.94 190 ILE A CA 1
ATOM 1464 C C . ILE A 1 190 ? 15.906 7.849 -33.629 1.00 93.94 190 ILE A C 1
ATOM 1466 O O . ILE A 1 190 ? 16.282 9.018 -33.593 1.00 93.94 190 ILE A O 1
ATOM 1470 N N . MET A 1 191 ? 16.628 6.843 -33.114 1.00 92.88 191 MET A N 1
ATOM 1471 C CA . MET A 1 191 ? 17.952 7.049 -32.505 1.00 92.88 191 MET A CA 1
ATOM 1472 C C . MET A 1 191 ? 18.928 7.702 -33.489 1.00 92.88 191 MET A C 1
ATOM 1474 O O . MET A 1 191 ? 19.633 8.640 -33.122 1.00 92.88 191 MET A O 1
ATOM 1478 N N . GLN A 1 192 ? 18.938 7.236 -34.742 1.00 91.50 192 GLN A N 1
ATOM 1479 C CA . GLN A 1 192 ? 19.805 7.767 -35.795 1.00 91.50 192 GLN A CA 1
ATOM 1480 C C . GLN A 1 192 ? 19.375 9.167 -36.239 1.00 91.50 192 GLN A C 1
ATOM 1482 O O . GLN A 1 192 ? 20.211 10.068 -36.268 1.00 91.50 192 GLN A O 1
ATOM 1487 N N . ASP A 1 193 ? 18.083 9.367 -36.512 1.00 94.62 193 ASP A N 1
ATOM 1488 C CA . ASP A 1 193 ? 17.540 10.653 -36.968 1.00 94.62 193 ASP A CA 1
ATOM 1489 C C . ASP A 1 193 ? 17.722 11.771 -35.930 1.00 94.62 193 ASP A C 1
ATOM 1491 O O . ASP A 1 193 ? 17.893 12.940 -36.277 1.00 94.62 193 ASP A O 1
ATOM 1495 N N . ARG A 1 194 ? 17.661 11.424 -34.639 1.00 90.44 194 ARG A N 1
ATOM 1496 C CA . ARG A 1 194 ? 17.816 12.367 -33.521 1.00 90.44 194 ARG A CA 1
ATOM 1497 C C . ARG A 1 194 ? 19.251 12.473 -33.009 1.00 90.44 194 ARG A C 1
ATOM 1499 O O . ARG A 1 194 ? 19.486 13.279 -32.112 1.00 90.44 194 ARG A O 1
ATOM 1506 N N . HIS A 1 195 ? 20.178 11.683 -33.553 1.00 88.56 195 HIS A N 1
ATOM 1507 C CA . HIS A 1 195 ? 21.556 11.573 -33.072 1.00 88.56 195 HIS A CA 1
ATOM 1508 C C . HIS A 1 195 ? 21.645 11.306 -31.559 1.00 88.56 195 HIS A C 1
ATOM 1510 O O . HIS A 1 195 ? 22.456 11.908 -30.863 1.00 88.56 195 HIS A O 1
ATOM 1516 N N . TRP A 1 196 ? 20.793 10.422 -31.031 1.00 90.88 196 TRP A N 1
ATOM 1517 C CA . TRP A 1 196 ? 20.881 9.985 -29.635 1.00 90.88 196 TRP A CA 1
ATOM 1518 C C . TRP A 1 196 ? 21.906 8.857 -29.531 1.00 90.88 196 TRP A C 1
ATOM 1520 O O . TRP A 1 196 ? 21.575 7.679 -29.626 1.00 90.88 196 TRP A O 1
ATOM 1530 N N . ASP A 1 197 ? 23.169 9.249 -29.394 1.00 89.25 197 ASP A N 1
ATOM 1531 C CA . ASP A 1 197 ? 24.358 8.392 -29.359 1.00 89.25 197 ASP A CA 1
ATOM 1532 C C . ASP A 1 197 ? 24.867 8.099 -27.934 1.00 89.25 197 ASP A C 1
ATOM 1534 O O . ASP A 1 197 ? 25.797 7.310 -27.746 1.00 89.25 197 ASP A O 1
ATOM 1538 N N . CYS A 1 198 ? 24.249 8.710 -26.921 1.00 87.69 198 CYS A N 1
ATOM 1539 C CA . CYS A 1 198 ? 24.625 8.589 -25.519 1.00 87.69 198 CYS A CA 1
ATOM 1540 C C . CYS A 1 198 ? 23.415 8.196 -24.655 1.00 87.69 198 CYS A C 1
ATOM 1542 O O . CYS A 1 198 ? 22.332 8.751 -24.843 1.00 87.69 198 CYS A O 1
ATOM 1544 N N . PRO A 1 199 ? 23.584 7.297 -23.664 1.00 88.25 199 PRO A N 1
ATOM 1545 C CA . PRO A 1 199 ? 22.509 6.946 -22.739 1.00 88.25 199 PRO A CA 1
ATOM 1546 C C . PRO A 1 199 ? 22.161 8.065 -21.754 1.00 88.25 199 PRO A C 1
ATOM 1548 O O . PRO A 1 199 ? 21.074 8.046 -21.185 1.00 88.25 199 PRO A O 1
ATOM 1551 N N . LYS A 1 200 ? 23.070 9.022 -21.527 1.00 87.25 200 LYS A N 1
ATOM 1552 C CA . LYS A 1 200 ? 22.874 10.073 -20.526 1.00 87.25 200 LYS A CA 1
ATOM 1553 C C . LYS A 1 200 ? 21.813 11.065 -20.973 1.00 87.25 200 LYS A C 1
ATOM 1555 O O . LYS A 1 200 ? 21.904 11.620 -22.068 1.00 87.25 200 LYS A O 1
ATOM 1560 N N . ALA A 1 201 ? 20.860 11.335 -20.091 1.00 81.12 201 ALA A N 1
ATOM 1561 C CA . ALA A 1 201 ? 19.937 12.435 -20.280 1.00 81.12 201 ALA A CA 1
ATOM 1562 C C . ALA A 1 201 ? 20.667 13.772 -20.073 1.00 81.12 201 ALA A C 1
ATOM 1564 O O . ALA A 1 201 ? 21.662 13.858 -19.350 1.00 81.12 201 ALA A O 1
ATOM 1565 N N . VAL A 1 202 ? 20.176 14.825 -20.729 1.00 79.00 202 VAL A N 1
ATOM 1566 C CA . VAL A 1 202 ? 20.695 16.181 -20.524 1.00 79.00 202 VAL A CA 1
ATOM 1567 C C . VAL A 1 202 ? 20.261 16.689 -19.146 1.00 79.00 202 VAL A C 1
ATOM 1569 O O . VAL A 1 202 ? 19.131 16.439 -18.722 1.00 79.00 202 VAL A O 1
ATOM 1572 N N . GLU A 1 203 ? 21.151 17.402 -18.453 1.00 75.88 203 GLU A N 1
ATOM 1573 C CA . GLU A 1 203 ? 20.804 18.062 -17.192 1.00 75.88 203 GLU A CA 1
ATOM 1574 C C . GLU A 1 203 ? 19.729 19.125 -17.441 1.00 75.88 203 GLU A C 1
ATOM 1576 O O . GLU A 1 203 ? 19.857 19.974 -18.326 1.00 75.88 203 GLU A O 1
ATOM 1581 N N . LEU A 1 204 ? 18.654 19.075 -16.655 1.00 67.81 204 LEU A N 1
ATOM 1582 C CA . LEU A 1 204 ? 17.606 20.085 -16.697 1.00 67.81 204 LEU A CA 1
ATOM 1583 C C . LEU A 1 204 ? 18.119 21.339 -15.982 1.00 67.81 204 LEU A C 1
ATOM 1585 O O . LEU A 1 204 ? 18.052 21.435 -14.760 1.00 67.81 204 LEU A O 1
ATOM 1589 N N . SER A 1 205 ? 18.659 22.292 -16.739 1.00 59.25 205 SER A N 1
ATOM 1590 C CA . SER A 1 205 ? 18.934 23.631 -16.217 1.00 59.25 205 SER A CA 1
ATOM 1591 C C . SER A 1 205 ? 17.607 24.364 -16.026 1.00 59.25 205 SER A C 1
ATOM 1593 O O . SER A 1 205 ? 16.896 24.585 -17.012 1.00 59.25 205 SER A O 1
ATOM 1595 N N . GLN A 1 206 ? 17.278 24.723 -14.786 1.00 38.47 206 GLN A N 1
ATOM 1596 C CA . GLN A 1 206 ? 16.109 25.534 -14.448 1.00 38.47 206 GLN A CA 1
ATOM 1597 C C . GLN A 1 206 ? 16.532 26.938 -14.019 1.00 38.47 206 GLN A C 1
ATOM 1599 O O . GLN A 1 206 ? 17.563 27.047 -13.317 1.00 38.47 206 GLN A O 1
#